Protein AF-A0A0C2T3W7-F1 (afdb_monomer_lite)

Foldseek 3Di:
DVVVVVLVLVVVVLVLVVVVLVVLVVLLVPDDDDLVSLVVSLVVLVVSLVVVVVSLVVVVCPQQADPPDRDGDPDHPVVVVVLSVVLNVLSVVLSVLSVVVSVCVVVVNQPPLPSLLVNLLSSLVNLLSVLVVLLVVLVVVCVPPPCVVLSVVLVVLSVLLVVLSVVLSVQLVVVCVVPVPDRSSCSVVPVVNVVSVVSNVVSSVVSSVSSVVSSVVSVVVVVVVCCVPPPDPPVVVVVVVVVVVVVVVVVVPPPPPD

pLDDT: mean 74.08, std 13.14, range [39.66, 93.62]

Radius of gyration: 21.59 Å; chains: 1; bounding box: 53×42×63 Å

Sequence (258 aa):
MRREYILRLGLMTIYMLALYIPCIFYVQAIMLPDTLPYVIALFVRAVLYGLYIATLLVCLRWLILDDRQLHLRRHIDRRLLTITIIILVFLTTNVGIVFRITIDLIRGNSSSTTLTIAKIDLENVSILVTNAILIYRCWIMYRKTHQWFIICLPILLWFSSLVCSNLIVYYYVTFLSANPDVPVVFARLVPSSRRCWLVFYLCDVVVNVYATGGIIYQINRASTRRSGSDSDTSSSIFSEQLSKTCRILSILSPNMMR

Secondary structure (DSSP, 8-state):
-HHHHHHHHHHHHHHHHHHHHHHHHHHHHH--S-SHHHHHHHHHHHHHHHHHHHHHHHHHHHHHB-SSSSPBPSS--HHHHHHHHHHHHHHHHHHHHHHHHHHHHHTT----HHHHHHHHHHHHHHHHHHHHHHHHHHHHHHTTS---HHHHHHHHHHHHHHHHHHHHHHHHHHHHHH-TTS-GGGGGG-TTHHHHHHHHHHHHHHHHHHHHHHHHHHHHHHHHHHHTT--SSHHHHHHHHHHHHHHHHHHHGGGG--

Structure (mmCIF, N/CA/C/O backbone):
data_AF-A0A0C2T3W7-F1
#
_entry.id   AF-A0A0C2T3W7-F1
#
loop_
_atom_site.group_PDB
_atom_site.id
_atom_site.type_symbol
_atom_site.label_atom_id
_atom_site.label_alt_id
_atom_site.label_comp_id
_atom_site.label_asym_id
_atom_site.label_entity_id
_atom_site.label_seq_id
_atom_site.pdbx_PDB_ins_code
_atom_site.Cartn_x
_atom_site.Cartn_y
_atom_site.Cartn_z
_atom_site.occupancy
_atom_site.B_iso_or_equiv
_atom_site.auth_seq_id
_atom_site.auth_comp_id
_atom_site.auth_asym_id
_atom_site.auth_atom_id
_atom_site.pdbx_PDB_model_num
ATOM 1 N N . MET A 1 1 ? -9.185 2.928 29.598 1.00 46.38 1 MET A N 1
ATOM 2 C CA . MET A 1 1 ? -7.769 2.561 29.376 1.00 46.38 1 MET A CA 1
ATOM 3 C C . MET A 1 1 ? -7.526 1.553 28.247 1.00 46.38 1 MET A C 1
ATOM 5 O O . MET A 1 1 ? -7.248 2.026 27.159 1.00 46.38 1 MET A O 1
ATOM 9 N N . ARG A 1 2 ? -7.659 0.213 28.377 1.00 50.81 2 ARG A N 1
ATOM 10 C CA . ARG A 1 2 ? -7.216 -0.743 27.310 1.00 50.81 2 ARG A CA 1
ATOM 11 C C . ARG A 1 2 ? -7.827 -0.499 25.905 1.00 50.81 2 ARG A C 1
ATOM 13 O O . ARG A 1 2 ? -7.165 -0.745 24.905 1.00 50.81 2 ARG A O 1
ATOM 20 N N . ARG A 1 3 ? -9.055 0.032 25.816 1.00 51.25 3 ARG A N 1
ATOM 21 C CA . ARG A 1 3 ? -9.698 0.415 24.539 1.00 51.25 3 ARG A CA 1
ATOM 22 C C . ARG A 1 3 ? -9.148 1.702 23.916 1.00 51.25 3 ARG A C 1
ATOM 24 O O . ARG A 1 3 ? -9.100 1.783 22.699 1.00 51.25 3 ARG A O 1
ATOM 31 N N . GLU A 1 4 ? -8.729 2.678 24.717 1.00 54.47 4 GLU A N 1
ATOM 32 C CA . GLU A 1 4 ? -8.259 3.979 24.212 1.00 54.47 4 GLU A CA 1
ATOM 33 C C . GLU A 1 4 ? -6.865 3.881 23.597 1.00 54.47 4 GLU A C 1
ATOM 35 O O . GLU A 1 4 ? -6.618 4.498 22.567 1.00 54.47 4 GLU A O 1
ATOM 40 N N . TYR A 1 5 ? -5.983 3.050 24.159 1.00 57.66 5 TYR A N 1
ATOM 41 C CA . TYR A 1 5 ? -4.656 2.812 23.582 1.00 57.66 5 TYR A CA 1
ATOM 42 C C . TYR A 1 5 ? -4.736 2.089 22.238 1.00 57.66 5 TYR A C 1
ATOM 44 O O . TYR A 1 5 ? -4.088 2.509 21.290 1.00 57.66 5 TYR A O 1
ATOM 52 N N . ILE A 1 6 ? -5.586 1.063 22.116 1.00 56.50 6 ILE A N 1
ATOM 53 C CA . ILE A 1 6 ? -5.793 0.348 20.844 1.00 56.50 6 ILE A CA 1
ATOM 54 C C . ILE A 1 6 ? -6.366 1.294 19.779 1.00 56.50 6 ILE A C 1
ATOM 56 O O . ILE A 1 6 ? -5.966 1.230 18.618 1.00 56.50 6 ILE A O 1
ATOM 60 N N . LEU A 1 7 ? -7.257 2.205 20.181 1.00 56.56 7 LEU A N 1
ATOM 61 C CA . LEU A 1 7 ? -7.839 3.202 19.289 1.00 56.56 7 LEU A CA 1
ATOM 62 C C . LEU A 1 7 ? -6.794 4.232 18.829 1.00 56.56 7 LEU A C 1
ATOM 64 O O . LEU A 1 7 ? -6.702 4.506 17.638 1.00 56.56 7 LEU A O 1
ATOM 68 N N . ARG A 1 8 ? -5.967 4.756 19.746 1.00 61.56 8 ARG A N 1
ATOM 69 C CA . ARG A 1 8 ? -4.900 5.724 19.428 1.00 61.56 8 ARG A CA 1
ATOM 70 C C . ARG A 1 8 ? -3.791 5.110 18.576 1.00 61.56 8 ARG A C 1
ATOM 72 O O . ARG A 1 8 ? -3.362 5.726 17.604 1.00 61.56 8 ARG A O 1
ATOM 79 N N . LEU A 1 9 ? -3.377 3.884 18.892 1.00 56.84 9 LEU A N 1
ATOM 80 C CA . LEU A 1 9 ? -2.373 3.143 18.126 1.00 56.84 9 LEU A CA 1
ATOM 81 C C . LEU A 1 9 ? -2.884 2.828 16.719 1.00 56.84 9 LEU A C 1
ATOM 83 O O . LEU A 1 9 ? -2.152 2.966 15.740 1.00 56.84 9 LEU A O 1
ATOM 87 N N . GLY A 1 10 ? -4.160 2.439 16.625 1.00 57.94 10 GLY A N 1
ATOM 88 C CA . GLY A 1 10 ? -4.828 2.169 15.363 1.00 57.94 10 GLY A CA 1
ATOM 89 C C . GLY A 1 10 ? -4.952 3.415 14.495 1.00 57.94 10 GLY A C 1
ATOM 90 O O . GLY A 1 10 ? -4.609 3.361 13.319 1.00 57.94 10 GLY A O 1
ATOM 91 N N . LEU A 1 11 ? -5.360 4.538 15.090 1.00 59.41 11 LEU A N 1
ATOM 92 C CA . LEU A 1 11 ? -5.483 5.822 14.409 1.00 59.41 11 LEU A CA 1
ATOM 93 C C . LEU A 1 11 ? -4.124 6.302 13.886 1.00 59.41 11 LEU A C 1
ATOM 95 O O . LEU A 1 11 ? -4.026 6.665 12.721 1.00 59.41 11 LEU A O 1
ATOM 99 N N . MET A 1 12 ? -3.057 6.212 14.685 1.00 64.31 12 MET A N 1
ATOM 100 C CA . MET A 1 12 ? -1.717 6.590 14.221 1.00 64.31 12 MET A CA 1
ATOM 101 C C . MET A 1 12 ? -1.185 5.680 13.111 1.00 64.31 12 MET A C 1
ATOM 103 O O . MET A 1 12 ? -0.573 6.184 12.175 1.00 64.31 12 MET A O 1
ATOM 107 N N . THR A 1 13 ? -1.458 4.368 13.147 1.00 59.00 13 THR A N 1
ATOM 108 C CA . THR A 1 13 ? -1.065 3.491 12.024 1.00 59.00 13 THR A CA 1
ATOM 109 C C . THR A 1 13 ? -1.821 3.840 10.746 1.00 59.00 13 THR A C 1
ATOM 111 O O . THR A 1 13 ? -1.222 3.853 9.676 1.00 59.00 13 THR A O 1
ATOM 114 N N . ILE A 1 14 ? -3.117 4.140 10.854 1.00 60.47 14 ILE A N 1
ATOM 115 C CA . ILE A 1 14 ? -3.958 4.506 9.708 1.00 60.47 14 ILE A CA 1
ATOM 116 C C . ILE A 1 14 ? -3.514 5.848 9.124 1.00 60.47 14 ILE A C 1
ATOM 118 O O . ILE A 1 14 ? -3.335 5.938 7.917 1.00 60.47 14 ILE A O 1
ATOM 122 N N . TYR A 1 15 ? -3.260 6.858 9.960 1.00 62.16 15 TYR A N 1
ATOM 123 C CA . TYR A 1 15 ? -2.759 8.158 9.506 1.00 62.16 15 TYR A CA 1
ATOM 124 C C . TYR A 1 15 ? -1.388 8.044 8.835 1.00 62.16 15 TYR A C 1
ATOM 126 O O . TYR A 1 15 ? -1.187 8.622 7.773 1.00 62.16 15 TYR A O 1
ATOM 134 N N . MET A 1 16 ? -0.466 7.263 9.405 1.00 63.22 16 MET A N 1
ATOM 135 C CA . MET A 1 16 ? 0.850 7.044 8.800 1.00 63.22 16 MET A CA 1
ATOM 136 C C . MET A 1 16 ? 0.740 6.336 7.444 1.00 63.22 16 MET A C 1
ATOM 138 O O . MET A 1 16 ? 1.390 6.756 6.494 1.00 63.22 16 MET A O 1
ATOM 142 N N . LEU A 1 17 ? -0.114 5.315 7.316 1.00 58.62 17 LEU A N 1
ATOM 143 C CA . LEU A 1 17 ? -0.342 4.613 6.044 1.00 58.62 17 LEU A CA 1
ATOM 144 C C . LEU A 1 17 ? -1.045 5.504 5.006 1.00 58.62 17 LEU A C 1
ATOM 146 O O . LEU A 1 17 ? -0.645 5.519 3.842 1.00 58.62 17 LEU A O 1
ATOM 150 N N . ALA A 1 18 ? -2.032 6.292 5.437 1.00 59.16 18 ALA A N 1
ATOM 151 C CA . ALA A 1 18 ? -2.769 7.226 4.591 1.00 59.16 18 ALA A CA 1
ATOM 152 C C . ALA A 1 18 ? -1.914 8.410 4.114 1.00 59.16 18 ALA A C 1
ATOM 154 O O . ALA A 1 18 ? -2.205 8.967 3.065 1.00 59.16 18 ALA A O 1
ATOM 155 N N . LEU A 1 19 ? -0.856 8.786 4.840 1.00 60.41 19 LEU A N 1
ATOM 156 C CA . LEU A 1 19 ? 0.148 9.756 4.382 1.00 60.41 19 LEU A CA 1
ATOM 157 C C . LEU A 1 19 ? 1.234 9.102 3.516 1.00 60.41 19 LEU A C 1
ATOM 159 O O . LEU A 1 19 ? 1.725 9.719 2.573 1.00 60.41 19 LEU A O 1
ATOM 163 N N . TYR A 1 20 ? 1.595 7.851 3.801 1.00 63.62 20 TYR A N 1
ATOM 164 C CA . TYR A 1 20 ? 2.668 7.136 3.110 1.00 63.62 20 TYR A CA 1
ATOM 165 C C . TYR A 1 20 ? 2.300 6.761 1.666 1.00 63.62 20 TYR A C 1
ATOM 167 O O . TYR A 1 20 ? 3.106 6.969 0.758 1.00 63.62 20 TYR A O 1
ATOM 175 N N . ILE A 1 21 ? 1.082 6.257 1.431 1.00 58.16 21 ILE A N 1
ATOM 176 C CA . ILE A 1 21 ? 0.648 5.781 0.104 1.00 58.16 21 ILE A CA 1
ATOM 177 C C . ILE A 1 21 ? 0.556 6.926 -0.928 1.00 58.16 21 ILE A C 1
ATOM 179 O O . ILE A 1 21 ? 1.168 6.796 -1.992 1.00 58.16 21 ILE A O 1
ATOM 183 N N . PRO A 1 22 ? -0.105 8.069 -0.648 1.00 59.00 22 PRO A N 1
ATOM 184 C CA . PRO A 1 22 ? -0.169 9.186 -1.586 1.00 59.00 22 PRO A CA 1
ATOM 185 C C . PRO A 1 22 ? 1.191 9.838 -1.793 1.00 59.00 22 PRO A C 1
ATOM 187 O O . PRO A 1 22 ? 1.492 10.234 -2.909 1.00 59.00 22 PRO A O 1
ATOM 190 N N . CYS A 1 23 ? 2.032 9.919 -0.756 1.00 57.84 23 CYS A N 1
ATOM 191 C CA . CYS A 1 23 ? 3.350 10.542 -0.859 1.00 57.84 23 CYS A CA 1
ATOM 192 C C . CYS A 1 23 ? 4.288 9.733 -1.766 1.00 57.84 23 CYS A C 1
ATOM 194 O O . CYS A 1 23 ? 4.920 10.301 -2.655 1.00 57.84 23 CYS A O 1
ATOM 196 N N . ILE A 1 24 ? 4.298 8.398 -1.640 1.00 60.41 24 ILE A N 1
ATOM 197 C CA . ILE A 1 24 ? 5.012 7.530 -2.590 1.00 60.41 24 ILE A CA 1
ATOM 198 C C . ILE A 1 24 ? 4.490 7.748 -4.006 1.00 60.41 24 ILE A C 1
ATOM 200 O O . ILE A 1 24 ? 5.283 7.887 -4.934 1.00 60.41 24 ILE A O 1
ATOM 204 N N . PHE A 1 25 ? 3.171 7.813 -4.178 1.00 57.91 25 PHE A N 1
ATOM 205 C CA . PHE A 1 25 ? 2.580 7.953 -5.502 1.00 57.91 25 PHE A CA 1
ATOM 206 C C . PHE A 1 25 ? 2.848 9.318 -6.141 1.00 57.91 25 PHE A C 1
ATOM 208 O O . PHE A 1 25 ? 3.148 9.387 -7.330 1.00 57.91 25 PHE A O 1
ATOM 215 N N . TYR A 1 26 ? 2.802 10.386 -5.347 1.00 60.31 26 TYR A N 1
ATOM 216 C CA . TYR A 1 26 ? 3.065 11.758 -5.771 1.00 60.31 26 TYR A CA 1
ATOM 217 C C . TYR A 1 26 ? 4.528 11.934 -6.191 1.00 60.31 26 TYR A C 1
ATOM 219 O O . TYR A 1 26 ? 4.805 12.472 -7.261 1.00 60.31 26 TYR A O 1
ATOM 227 N N . VAL A 1 27 ? 5.463 11.372 -5.415 1.00 56.34 27 VAL A N 1
ATOM 228 C CA . VAL A 1 27 ? 6.892 11.339 -5.769 1.00 56.34 27 VAL A CA 1
ATOM 229 C C . VAL A 1 27 ? 7.123 10.527 -7.047 1.00 56.34 27 VAL A C 1
ATOM 231 O O . VAL A 1 27 ? 7.949 10.902 -7.868 1.00 56.34 27 VAL A O 1
ATOM 234 N N . GLN A 1 28 ? 6.378 9.442 -7.269 1.00 54.94 28 GLN A N 1
ATOM 235 C CA . GLN A 1 28 ? 6.538 8.600 -8.461 1.00 54.94 28 GLN A CA 1
ATOM 236 C C . GLN A 1 28 ? 5.865 9.182 -9.719 1.00 54.94 28 GLN A C 1
ATOM 238 O O . GLN A 1 28 ? 6.255 8.819 -10.824 1.00 54.94 28 GLN A O 1
ATOM 243 N N . ALA A 1 29 ? 4.861 10.053 -9.568 1.00 54.25 29 ALA A N 1
ATOM 244 C CA . ALA A 1 29 ? 4.133 10.682 -10.674 1.00 54.25 29 ALA A CA 1
ATOM 245 C C . ALA A 1 29 ? 4.817 11.947 -11.227 1.00 54.25 29 ALA A C 1
ATOM 247 O O . ALA A 1 29 ? 4.571 12.311 -12.372 1.00 54.25 29 ALA A O 1
ATOM 248 N N . ILE A 1 30 ? 5.662 12.610 -10.431 1.00 54.69 30 ILE A N 1
ATOM 249 C CA . ILE A 1 30 ? 6.296 13.894 -10.785 1.00 54.69 30 ILE A CA 1
ATOM 250 C C . ILE A 1 30 ? 7.680 13.735 -11.442 1.00 54.69 30 ILE A C 1
ATOM 252 O O . ILE A 1 30 ? 8.190 14.679 -12.039 1.00 54.69 30 ILE A O 1
ATOM 256 N N . MET A 1 31 ? 8.306 12.559 -11.371 1.00 50.25 31 MET A N 1
ATOM 257 C CA . MET A 1 31 ? 9.725 12.428 -11.718 1.00 50.25 31 MET A CA 1
ATOM 258 C C . MET A 1 31 ? 9.982 12.154 -13.214 1.00 50.25 31 MET A C 1
ATOM 260 O O . MET A 1 31 ? 9.609 11.105 -13.739 1.00 50.25 31 MET A O 1
ATOM 264 N N . LEU A 1 32 ? 10.653 13.117 -13.865 1.00 54.75 32 LEU A N 1
ATOM 265 C CA . LEU A 1 32 ? 11.176 13.115 -15.246 1.00 54.75 32 LEU A CA 1
ATOM 266 C C . LEU A 1 32 ? 12.396 12.163 -15.429 1.00 54.75 32 LEU A C 1
ATOM 268 O O . LEU A 1 32 ? 12.921 11.663 -14.434 1.00 54.75 32 LEU A O 1
ATOM 272 N N . PRO A 1 33 ? 12.867 11.893 -16.671 1.00 62.12 33 PRO A N 1
ATOM 273 C CA . PRO A 1 33 ? 13.747 10.769 -17.017 1.00 62.12 33 PRO A CA 1
ATOM 274 C C . PRO A 1 33 ? 15.246 10.988 -16.722 1.00 62.12 33 PRO A C 1
ATOM 276 O O . PRO A 1 33 ? 16.093 10.487 -17.457 1.00 62.12 33 PRO A O 1
ATOM 279 N N 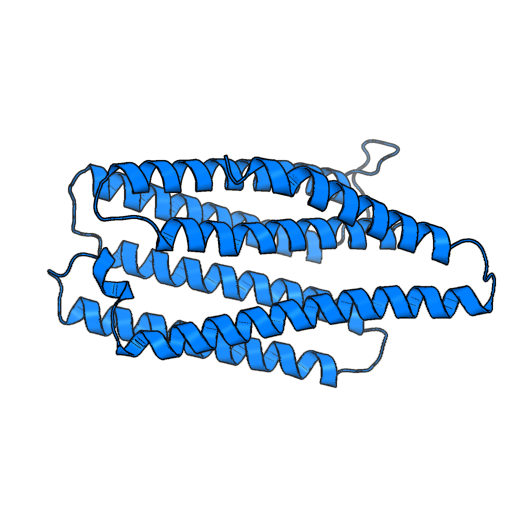. ASP A 1 34 ? 15.582 11.674 -15.632 1.00 64.75 34 ASP A N 1
ATOM 280 C CA . ASP A 1 34 ? 16.965 11.789 -15.154 1.00 64.75 34 ASP A CA 1
ATOM 281 C C . ASP A 1 34 ? 17.256 10.720 -14.082 1.00 64.75 34 ASP A C 1
ATOM 283 O O . ASP A 1 34 ? 16.348 10.124 -13.504 1.00 64.75 34 ASP A O 1
ATOM 287 N N . THR A 1 35 ? 18.522 10.434 -13.772 1.00 66.75 35 THR A N 1
ATOM 288 C CA . THR A 1 35 ? 18.905 9.424 -12.755 1.00 66.75 35 THR A CA 1
ATOM 289 C C . THR A 1 35 ? 18.796 9.938 -11.313 1.00 66.75 35 THR A C 1
ATOM 291 O O . THR A 1 35 ? 18.447 9.190 -10.396 1.00 66.75 35 THR A O 1
ATOM 294 N N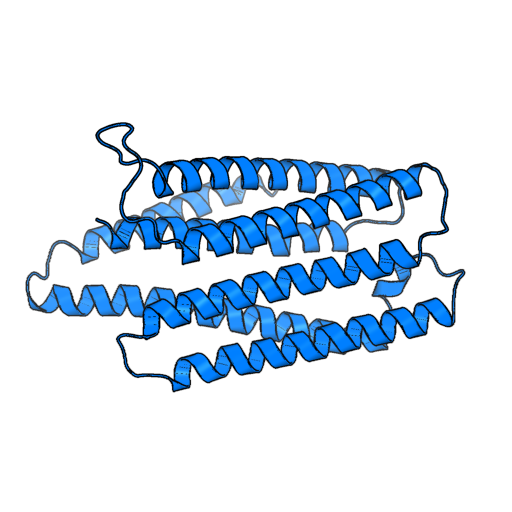 . LEU A 1 36 ? 19.034 11.236 -11.116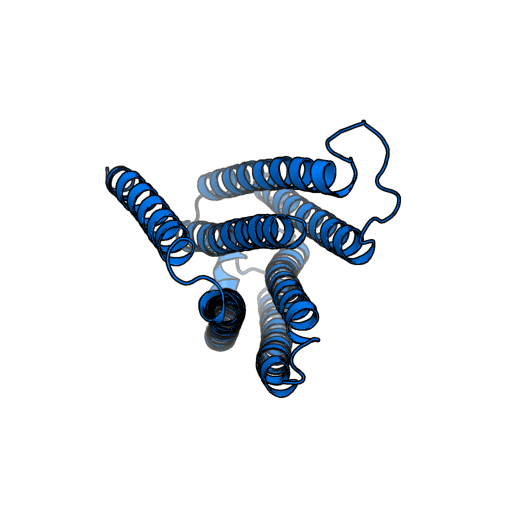 1.00 73.62 36 LEU A N 1
ATOM 295 C CA . LEU A 1 36 ? 18.908 11.970 -9.853 1.00 73.62 36 LEU A CA 1
ATOM 296 C C . LEU A 1 36 ? 17.577 11.745 -9.092 1.00 73.62 36 LEU A C 1
ATOM 298 O O . LEU A 1 36 ? 17.621 11.479 -7.885 1.00 73.62 36 LEU A O 1
ATOM 302 N N . PRO A 1 37 ? 16.392 11.769 -9.733 1.00 73.75 37 PRO A N 1
ATOM 303 C CA . PRO A 1 37 ? 15.121 11.556 -9.050 1.00 73.75 37 PRO A CA 1
ATOM 304 C C . PRO A 1 37 ? 14.955 10.169 -8.417 1.00 73.75 37 PRO A C 1
ATOM 306 O O . PRO A 1 37 ? 14.311 10.045 -7.374 1.00 73.75 37 PRO A O 1
ATOM 309 N N . TYR A 1 38 ? 15.559 9.123 -8.983 1.00 72.06 38 TYR A N 1
ATOM 310 C CA . TYR A 1 38 ? 15.477 7.776 -8.409 1.00 72.06 38 TYR A CA 1
ATOM 311 C C . TYR A 1 38 ? 16.197 7.690 -7.066 1.00 72.06 38 TYR A C 1
ATOM 313 O O . TYR A 1 38 ? 15.700 7.048 -6.139 1.00 72.06 38 TYR A O 1
ATOM 321 N N . VAL A 1 39 ? 17.335 8.376 -6.942 1.00 78.44 39 VAL A N 1
ATOM 322 C CA . VAL A 1 39 ? 18.106 8.438 -5.697 1.00 78.44 39 VAL A CA 1
ATOM 323 C C . VAL A 1 39 ? 17.324 9.198 -4.627 1.00 78.44 39 VAL A C 1
ATOM 325 O O . VAL A 1 39 ? 17.224 8.723 -3.497 1.00 78.44 39 VAL A O 1
ATOM 328 N N . ILE A 1 40 ? 16.696 10.324 -4.989 1.00 83.19 40 ILE A N 1
ATOM 329 C CA . ILE A 1 40 ? 15.849 11.098 -4.067 1.00 83.19 40 ILE A CA 1
ATOM 330 C C . ILE A 1 40 ? 14.649 10.262 -3.611 1.00 83.19 40 ILE A C 1
ATOM 332 O O . ILE A 1 40 ? 14.382 10.169 -2.413 1.00 83.19 40 ILE A O 1
ATOM 336 N N . ALA A 1 41 ? 13.945 9.610 -4.539 1.00 78.06 41 ALA A N 1
ATOM 337 C CA . ALA A 1 41 ? 12.799 8.767 -4.210 1.00 78.06 41 ALA A CA 1
ATOM 338 C C . ALA A 1 41 ? 13.195 7.601 -3.289 1.00 78.06 41 ALA A C 1
ATOM 340 O O . ALA A 1 41 ? 12.489 7.307 -2.322 1.00 78.06 41 ALA A O 1
ATOM 341 N N . LEU A 1 42 ? 14.341 6.963 -3.549 1.00 81.31 42 LEU A N 1
ATOM 342 C CA . LEU A 1 42 ? 14.878 5.900 -2.701 1.00 81.31 42 LEU A CA 1
ATOM 343 C C . LEU A 1 42 ? 15.245 6.426 -1.307 1.00 81.31 42 LEU A C 1
ATOM 345 O O . LEU A 1 42 ? 14.906 5.785 -0.313 1.00 81.31 42 LEU A O 1
ATOM 349 N N . PHE A 1 43 ? 15.874 7.599 -1.225 1.00 85.75 43 PHE A N 1
ATOM 350 C CA . PHE A 1 43 ? 16.223 8.242 0.040 1.00 85.75 43 PHE A CA 1
ATOM 351 C C . PHE A 1 43 ? 14.978 8.559 0.877 1.00 85.75 43 PHE A C 1
ATOM 353 O O . PHE A 1 43 ? 14.893 8.146 2.034 1.00 85.75 43 PHE A O 1
ATOM 360 N N . VAL A 1 44 ? 13.970 9.204 0.282 1.00 83.94 44 VAL A N 1
ATOM 361 C CA . VAL A 1 44 ? 12.691 9.500 0.951 1.00 83.94 44 VAL A CA 1
ATOM 362 C C . VAL A 1 44 ? 12.023 8.210 1.428 1.00 83.94 44 VAL A C 1
ATOM 364 O O . VAL A 1 44 ? 11.584 8.122 2.577 1.00 83.94 44 VAL A O 1
ATOM 367 N N . ARG A 1 45 ? 11.997 7.171 0.584 1.00 81.69 45 ARG A N 1
ATOM 368 C CA . ARG A 1 45 ? 11.425 5.865 0.937 1.00 81.69 45 ARG A CA 1
ATOM 369 C C . ARG A 1 45 ? 12.173 5.208 2.099 1.00 81.69 45 ARG A C 1
ATOM 371 O O . ARG A 1 45 ? 11.519 4.655 2.981 1.00 81.69 45 ARG A O 1
ATOM 378 N N . ALA A 1 46 ? 13.502 5.300 2.131 1.00 86.62 46 ALA A N 1
ATOM 379 C CA . ALA A 1 46 ? 14.336 4.776 3.211 1.00 86.62 46 ALA A CA 1
ATOM 380 C C . ALA A 1 46 ? 14.114 5.526 4.534 1.00 86.62 46 ALA A C 1
ATOM 382 O O . ALA A 1 46 ? 13.962 4.886 5.575 1.00 86.62 46 ALA A O 1
ATOM 383 N N . VAL A 1 47 ? 14.019 6.861 4.502 1.00 87.62 47 VAL A N 1
ATOM 384 C CA . VAL A 1 47 ? 13.728 7.684 5.690 1.00 87.62 47 VAL A CA 1
ATOM 385 C C . VAL A 1 47 ? 12.352 7.347 6.260 1.00 87.62 47 VAL A C 1
ATOM 387 O O . VAL A 1 47 ? 12.224 7.069 7.454 1.00 87.62 47 VAL A O 1
ATOM 390 N N . LEU A 1 48 ? 11.324 7.307 5.410 1.00 81.31 48 LEU A N 1
ATOM 391 C CA . LEU A 1 48 ? 9.972 6.958 5.843 1.00 81.31 48 LEU A CA 1
ATOM 392 C C . LEU A 1 48 ? 9.894 5.515 6.365 1.00 81.31 48 LEU A C 1
ATOM 394 O O . LEU A 1 48 ? 9.195 5.248 7.341 1.00 81.31 48 LEU A O 1
ATOM 398 N N . TYR A 1 49 ? 10.634 4.588 5.752 1.00 84.94 49 TYR A N 1
ATOM 399 C CA . TYR A 1 49 ? 10.748 3.219 6.246 1.00 84.94 49 TYR A CA 1
ATOM 400 C C . TYR A 1 49 ? 11.426 3.165 7.625 1.00 84.94 49 TYR A C 1
ATOM 402 O O . TYR A 1 49 ? 10.922 2.501 8.527 1.00 84.94 49 TYR A O 1
ATOM 410 N N . GLY A 1 50 ? 12.506 3.919 7.844 1.00 87.50 50 GLY A N 1
ATOM 411 C CA . GLY A 1 50 ? 13.142 4.039 9.160 1.00 87.50 50 GLY A CA 1
ATOM 412 C C . GLY A 1 50 ? 12.189 4.589 10.227 1.00 87.50 50 GLY A C 1
ATOM 413 O O . GLY A 1 50 ? 12.094 4.031 11.323 1.00 87.50 50 GLY A O 1
ATOM 414 N N . LEU A 1 51 ? 11.413 5.623 9.887 1.00 84.62 51 LEU A N 1
ATOM 415 C CA . LEU A 1 51 ? 10.381 6.187 10.765 1.00 84.62 51 LEU A CA 1
ATOM 416 C C . LEU A 1 51 ? 9.296 5.151 11.112 1.00 84.62 51 LEU A C 1
ATOM 418 O O . LEU A 1 51 ? 8.855 5.058 12.263 1.00 84.62 51 LEU A O 1
ATOM 422 N N . TYR A 1 52 ? 8.892 4.346 10.126 1.00 83.44 52 TYR A N 1
ATOM 423 C CA . TYR A 1 52 ? 7.959 3.241 10.319 1.00 83.44 52 TYR A CA 1
ATOM 424 C C . TYR A 1 52 ? 8.515 2.207 11.304 1.00 83.44 52 TYR A C 1
ATOM 426 O O . TYR A 1 52 ? 7.820 1.853 12.256 1.00 83.44 52 TYR A O 1
ATOM 434 N N . ILE A 1 53 ? 9.773 1.779 11.139 1.00 86.75 53 ILE A N 1
ATOM 435 C CA . ILE A 1 53 ? 10.429 0.835 12.056 1.00 86.75 53 ILE A CA 1
ATOM 436 C C . ILE A 1 53 ? 10.515 1.402 13.472 1.00 86.75 53 ILE A C 1
ATOM 438 O O . ILE A 1 53 ? 10.146 0.712 14.420 1.00 86.75 53 ILE A O 1
ATOM 442 N N . ALA A 1 54 ? 10.940 2.656 13.633 1.00 90.00 54 ALA A N 1
ATOM 443 C CA . ALA A 1 54 ? 11.025 3.294 14.946 1.00 90.00 54 ALA A CA 1
ATOM 444 C C . ALA A 1 54 ? 9.657 3.325 15.646 1.00 90.00 54 ALA A C 1
ATOM 446 O O . ALA A 1 54 ? 9.531 2.929 16.807 1.00 90.00 54 ALA A O 1
ATOM 447 N N . THR A 1 55 ? 8.609 3.714 14.915 1.00 83.88 55 THR A N 1
ATOM 448 C CA . THR A 1 55 ? 7.234 3.732 15.433 1.00 83.88 55 THR A CA 1
ATOM 449 C C . THR A 1 55 ? 6.762 2.322 15.780 1.00 83.88 55 THR A C 1
ATOM 451 O O . THR A 1 55 ? 6.184 2.111 16.847 1.00 83.88 55 THR A O 1
ATOM 454 N N . LEU A 1 56 ? 7.038 1.340 14.918 1.00 83.38 56 LEU A N 1
ATOM 455 C CA . LEU A 1 56 ? 6.675 -0.057 15.129 1.00 83.38 56 LEU A CA 1
ATOM 456 C C . LEU A 1 56 ? 7.367 -0.635 16.363 1.00 83.38 56 LEU A C 1
ATOM 458 O O . LEU A 1 56 ? 6.705 -1.306 17.146 1.00 83.38 56 LEU A O 1
ATOM 462 N N . LEU A 1 57 ? 8.647 -0.336 16.586 1.00 87.31 57 LEU A N 1
ATOM 463 C CA . LEU A 1 57 ? 9.384 -0.770 17.775 1.00 87.31 57 LEU A CA 1
ATOM 464 C C . LEU A 1 57 ? 8.805 -0.171 19.054 1.00 87.31 57 LEU A C 1
ATOM 466 O O . LEU A 1 57 ? 8.642 -0.889 20.039 1.00 87.31 57 LEU A O 1
ATOM 470 N N . VAL A 1 58 ? 8.434 1.111 19.035 1.00 86.50 58 VAL A N 1
ATOM 471 C CA . VAL A 1 58 ? 7.724 1.732 20.158 1.00 86.50 58 VAL A CA 1
ATOM 472 C C . VAL A 1 58 ? 6.396 1.007 20.387 1.00 86.50 58 VAL A C 1
ATOM 474 O O . VAL A 1 58 ? 6.144 0.541 21.494 1.00 86.50 58 VAL A O 1
ATOM 477 N N . CYS A 1 59 ? 5.582 0.814 19.345 1.00 83.62 59 CYS A N 1
ATOM 478 C CA . CYS A 1 59 ? 4.308 0.090 19.438 1.00 83.62 59 CYS A CA 1
ATOM 479 C C . CYS A 1 59 ? 4.484 -1.336 19.981 1.00 83.62 59 CYS A C 1
ATOM 481 O O . CYS A 1 59 ? 3.696 -1.785 20.812 1.00 83.62 59 CYS A O 1
ATOM 483 N N . LEU A 1 60 ? 5.518 -2.042 19.526 1.00 84.56 60 LEU A N 1
ATOM 484 C CA . LEU A 1 60 ? 5.839 -3.405 19.933 1.00 84.56 60 LEU A CA 1
ATOM 485 C C . LEU A 1 60 ? 6.301 -3.444 21.393 1.00 84.56 60 LEU A C 1
ATOM 487 O O . LEU A 1 60 ? 5.871 -4.320 22.140 1.00 84.56 60 LEU A O 1
ATOM 491 N N . ARG A 1 61 ? 7.094 -2.455 21.825 1.00 87.25 61 ARG A N 1
ATOM 492 C CA . ARG A 1 61 ? 7.480 -2.272 23.228 1.00 87.25 61 ARG A CA 1
ATOM 493 C C . ARG A 1 61 ? 6.244 -2.127 24.115 1.00 87.25 61 ARG A C 1
ATOM 495 O O . ARG A 1 61 ? 6.138 -2.864 25.086 1.00 87.25 61 ARG A O 1
ATOM 502 N N . TRP A 1 62 ? 5.285 -1.277 23.742 1.00 83.06 62 TRP A N 1
ATOM 503 C CA . TRP A 1 62 ? 4.013 -1.125 24.472 1.00 83.06 62 TRP A CA 1
ATOM 504 C C . TRP A 1 62 ? 3.113 -2.369 24.409 1.00 83.06 62 TRP A C 1
ATOM 506 O O . TRP A 1 62 ? 2.280 -2.589 25.286 1.00 83.06 62 TRP A O 1
ATOM 516 N N . LEU A 1 63 ? 3.228 -3.177 23.353 1.00 82.81 63 LEU A N 1
ATOM 517 C CA . LEU A 1 63 ? 2.435 -4.396 23.203 1.00 82.81 63 LEU A CA 1
ATOM 518 C C . LEU A 1 63 ? 2.967 -5.541 24.078 1.00 82.81 63 LEU A C 1
ATOM 520 O O . LEU A 1 63 ? 2.176 -6.349 24.575 1.00 82.81 63 LEU A O 1
ATOM 524 N N . ILE A 1 64 ? 4.291 -5.624 24.226 1.00 86.88 64 ILE A N 1
ATOM 525 C CA . ILE A 1 64 ? 4.995 -6.742 24.863 1.00 86.88 64 ILE A CA 1
ATOM 526 C C . ILE A 1 64 ? 5.282 -6.472 26.349 1.00 86.88 64 ILE A C 1
ATOM 528 O O . ILE A 1 64 ? 5.147 -7.394 27.161 1.00 86.88 64 ILE A O 1
ATOM 532 N N . LEU A 1 65 ? 5.662 -5.242 26.712 1.00 85.06 65 LEU A N 1
ATOM 533 C CA . LEU A 1 65 ? 6.037 -4.875 28.080 1.00 85.06 65 LEU A CA 1
ATOM 534 C C . LEU A 1 65 ? 4.851 -4.253 28.827 1.00 85.06 65 LEU A C 1
ATOM 536 O O . LEU A 1 65 ? 4.068 -3.502 28.249 1.00 85.06 65 LEU A O 1
ATOM 540 N N . ASP A 1 66 ? 4.728 -4.568 30.116 1.00 83.25 66 ASP A N 1
ATOM 541 C CA . ASP A 1 66 ? 3.802 -3.885 31.022 1.00 83.25 66 ASP A CA 1
ATOM 542 C C . ASP A 1 66 ? 4.467 -2.627 31.619 1.00 83.25 66 ASP A C 1
ATOM 544 O O . ASP A 1 66 ? 5.659 -2.632 31.926 1.00 83.25 66 ASP A O 1
ATOM 548 N N . ASP A 1 67 ? 3.711 -1.540 31.792 1.00 73.50 67 ASP A N 1
ATOM 549 C CA . ASP A 1 67 ? 4.265 -0.209 32.119 1.00 73.50 67 ASP A CA 1
ATOM 550 C C . ASP A 1 67 ? 4.879 -0.108 33.516 1.00 73.50 67 ASP A C 1
ATOM 552 O O . ASP A 1 67 ? 5.678 0.785 33.796 1.00 73.50 67 ASP A O 1
ATOM 556 N N . ARG A 1 68 ? 4.465 -0.988 34.428 1.00 72.44 68 ARG A N 1
ATOM 557 C CA . ARG A 1 68 ? 4.792 -0.855 35.854 1.00 72.44 68 ARG A CA 1
ATOM 558 C C . ARG A 1 68 ? 5.997 -1.668 36.281 1.00 72.44 68 ARG A C 1
ATOM 560 O O . ARG A 1 68 ? 6.651 -1.317 37.256 1.00 72.44 68 ARG A O 1
ATOM 567 N N . GLN A 1 69 ? 6.275 -2.756 35.583 1.00 71.12 69 GLN A N 1
ATOM 568 C CA . GLN A 1 69 ? 7.386 -3.650 35.855 1.00 71.12 69 GLN A CA 1
ATOM 569 C C . GLN A 1 69 ? 7.722 -4.277 34.509 1.00 71.12 69 GLN A C 1
ATOM 571 O O . GLN A 1 69 ? 6.803 -4.689 33.810 1.00 71.12 69 GLN A O 1
ATOM 576 N N . LEU A 1 70 ? 9.004 -4.377 34.153 1.00 75.25 70 LEU A N 1
ATOM 577 C CA . LEU A 1 70 ? 9.542 -4.970 32.912 1.00 75.25 70 LEU A CA 1
ATOM 578 C C . LEU A 1 70 ? 9.149 -6.455 32.678 1.00 75.25 70 LEU A C 1
ATOM 580 O O . LEU A 1 70 ? 9.796 -7.176 31.925 1.00 75.25 70 LEU A O 1
ATOM 584 N N . HIS A 1 71 ? 8.097 -6.933 33.335 1.00 82.62 71 HIS A N 1
ATOM 585 C CA . HIS A 1 71 ? 7.482 -8.225 33.169 1.00 82.62 71 HIS A CA 1
ATOM 586 C C . HIS A 1 71 ? 6.785 -8.318 31.814 1.00 82.62 71 HIS A C 1
ATOM 588 O O . HIS A 1 71 ? 5.972 -7.480 31.415 1.00 82.62 71 HIS A O 1
ATOM 594 N N . LEU A 1 72 ? 7.107 -9.406 31.122 1.00 82.19 72 LEU A N 1
ATOM 595 C CA . LEU A 1 72 ? 6.470 -9.805 29.883 1.00 82.19 72 LEU A CA 1
ATOM 596 C C . LEU A 1 72 ? 4.969 -9.986 30.124 1.00 82.19 72 LEU A C 1
ATOM 598 O O . LEU A 1 72 ? 4.554 -10.766 30.990 1.00 82.19 72 LEU A O 1
ATOM 602 N N . ARG A 1 73 ? 4.140 -9.283 29.352 1.00 79.12 73 ARG A N 1
ATOM 603 C CA . ARG A 1 73 ? 2.689 -9.381 29.500 1.00 79.12 73 ARG A CA 1
ATOM 604 C C . ARG A 1 73 ? 2.247 -10.826 29.253 1.00 79.12 73 ARG A C 1
ATOM 606 O O . ARG A 1 73 ? 2.444 -11.364 28.171 1.00 79.12 73 ARG A O 1
ATOM 613 N N . ARG A 1 74 ? 1.603 -11.469 30.231 1.00 80.31 74 ARG A N 1
ATOM 614 C CA . ARG A 1 74 ? 1.198 -12.888 30.112 1.00 80.31 74 ARG A CA 1
ATOM 615 C C . ARG A 1 74 ? 0.101 -13.124 29.061 1.00 80.31 74 ARG A C 1
ATOM 617 O O . ARG A 1 74 ? 0.043 -14.186 28.452 1.00 80.31 74 ARG A O 1
ATOM 624 N N . HIS A 1 75 ? -0.743 -12.120 28.813 1.00 79.38 75 HIS A N 1
ATOM 625 C CA . HIS A 1 75 ? -1.780 -12.144 27.777 1.00 79.38 75 HIS A CA 1
ATOM 626 C C . HIS A 1 75 ? -1.440 -11.170 26.646 1.00 79.38 75 HIS A C 1
ATOM 628 O O . HIS A 1 75 ? -1.916 -10.033 26.626 1.00 79.38 75 HIS A O 1
ATOM 634 N N . ILE A 1 76 ? -0.605 -11.632 25.715 1.00 81.31 76 ILE A N 1
ATOM 635 C CA . ILE A 1 76 ? -0.337 -10.940 24.450 1.00 81.31 76 ILE A CA 1
ATOM 636 C C . ILE A 1 76 ? -1.432 -11.319 23.457 1.00 81.31 76 ILE A C 1
ATOM 638 O O . ILE A 1 76 ? -1.730 -12.501 23.261 1.00 81.31 76 ILE A O 1
ATOM 642 N N . ASP A 1 77 ? -1.991 -10.319 22.779 1.00 81.75 77 ASP A N 1
ATOM 643 C CA . ASP A 1 77 ? -2.876 -10.524 21.637 1.00 81.75 77 ASP A CA 1
ATOM 644 C C . ASP A 1 77 ? -2.056 -11.052 20.451 1.00 81.75 77 ASP A C 1
ATOM 646 O O . ASP A 1 77 ? -1.675 -10.306 19.547 1.00 81.75 77 ASP A O 1
ATOM 650 N N . ARG A 1 78 ? -1.771 -12.364 20.458 1.00 84.19 78 ARG A N 1
ATOM 651 C CA . ARG A 1 78 ? -0.926 -13.050 19.460 1.00 84.19 78 ARG A CA 1
ATOM 652 C C . ARG A 1 78 ? -1.301 -12.681 18.025 1.00 84.19 78 ARG A C 1
ATOM 654 O O . ARG A 1 78 ? -0.425 -12.454 17.207 1.00 84.19 78 ARG A O 1
ATOM 661 N N . ARG A 1 79 ? -2.599 -12.533 17.741 1.00 79.25 79 ARG A N 1
ATOM 662 C CA . ARG A 1 79 ? -3.102 -12.151 16.411 1.00 79.25 79 ARG A CA 1
ATOM 663 C C . ARG A 1 79 ? -2.573 -10.791 15.942 1.00 79.25 79 ARG A C 1
ATOM 665 O O . ARG A 1 79 ? -2.200 -10.660 14.784 1.00 79.25 79 ARG A O 1
ATOM 672 N N . LEU A 1 80 ? -2.535 -9.788 16.821 1.00 78.19 80 LEU A N 1
ATOM 673 C CA . LEU A 1 80 ? -2.067 -8.442 16.473 1.00 78.19 80 LEU A CA 1
ATOM 674 C C . LEU A 1 80 ? -0.546 -8.415 16.269 1.00 78.19 80 LEU A C 1
ATOM 676 O O . LEU A 1 80 ? -0.059 -7.746 15.357 1.00 78.19 80 LEU A O 1
ATOM 680 N N . LEU A 1 81 ? 0.183 -9.194 17.073 1.00 84.06 81 LEU A N 1
ATOM 681 C CA . LEU A 1 81 ? 1.621 -9.394 16.908 1.00 84.06 81 LEU A CA 1
ATOM 682 C C . LEU A 1 81 ? 1.926 -10.050 15.551 1.00 84.06 81 LEU A C 1
ATOM 684 O O . LEU A 1 81 ? 2.722 -9.514 14.786 1.00 84.06 81 LEU A O 1
ATOM 688 N N . THR A 1 82 ? 1.247 -11.155 15.221 1.00 85.44 82 THR A N 1
ATOM 689 C CA . THR A 1 82 ? 1.435 -11.871 13.949 1.00 85.44 82 THR A CA 1
ATOM 690 C C . THR A 1 82 ? 1.191 -10.962 12.747 1.00 85.44 82 THR A C 1
ATOM 692 O O . THR A 1 82 ? 2.022 -10.917 11.847 1.00 85.44 82 THR A O 1
ATOM 695 N N . ILE A 1 83 ? 0.102 -10.185 12.749 1.00 81.50 83 ILE A N 1
ATOM 696 C CA . ILE A 1 83 ? -0.200 -9.246 11.656 1.00 81.50 83 ILE A CA 1
ATOM 697 C C . ILE A 1 83 ? 0.907 -8.195 11.517 1.00 81.50 83 ILE A C 1
ATOM 699 O O . ILE A 1 83 ? 1.375 -7.942 10.412 1.00 81.50 83 ILE A O 1
ATOM 703 N N . THR A 1 84 ? 1.363 -7.618 12.630 1.00 82.06 84 THR A N 1
ATOM 704 C CA . THR A 1 84 ? 2.439 -6.613 12.625 1.00 82.06 84 THR A CA 1
ATOM 705 C C . THR A 1 84 ? 3.742 -7.171 12.045 1.00 82.06 84 THR A C 1
ATOM 707 O O . THR A 1 84 ? 4.382 -6.504 11.237 1.00 82.06 84 THR A O 1
ATOM 710 N N . ILE A 1 85 ? 4.110 -8.406 12.403 1.00 87.19 85 ILE A N 1
ATOM 711 C CA . ILE A 1 85 ? 5.309 -9.079 11.877 1.00 87.19 85 ILE A CA 1
ATOM 712 C C . ILE A 1 85 ? 5.180 -9.341 10.371 1.00 87.19 85 ILE A C 1
ATOM 714 O O . ILE A 1 85 ? 6.127 -9.091 9.631 1.00 87.19 85 ILE A O 1
ATOM 718 N N . ILE A 1 86 ? 4.015 -9.799 9.902 1.00 83.81 86 ILE A N 1
ATOM 719 C CA . ILE A 1 86 ? 3.781 -10.045 8.470 1.00 83.81 86 ILE A CA 1
ATOM 720 C C . ILE A 1 86 ? 3.945 -8.749 7.666 1.00 83.81 86 ILE A C 1
ATOM 722 O O . ILE A 1 86 ? 4.639 -8.749 6.650 1.00 83.81 86 ILE A O 1
ATOM 726 N N . ILE A 1 87 ? 3.364 -7.639 8.136 1.00 80.69 87 ILE A N 1
ATOM 727 C CA . ILE A 1 87 ? 3.505 -6.331 7.475 1.00 80.69 87 ILE A CA 1
ATOM 728 C C . ILE A 1 87 ? 4.969 -5.909 7.445 1.00 80.69 87 ILE A C 1
ATOM 730 O O . ILE A 1 87 ? 5.450 -5.465 6.408 1.00 80.69 87 ILE A O 1
ATOM 734 N N . LEU A 1 88 ? 5.675 -6.058 8.567 1.00 84.62 88 LEU A N 1
ATOM 735 C CA . LEU A 1 88 ? 7.082 -5.699 8.673 1.00 84.62 88 LEU A CA 1
ATOM 736 C C . LEU A 1 88 ? 7.928 -6.444 7.634 1.00 84.62 88 LEU A C 1
ATOM 738 O O . LEU A 1 88 ? 8.676 -5.806 6.896 1.00 84.62 88 LEU A O 1
ATOM 742 N N . VAL A 1 89 ? 7.782 -7.770 7.545 1.00 86.69 89 VAL A N 1
ATOM 743 C CA . VAL A 1 89 ? 8.505 -8.593 6.562 1.00 86.69 89 VAL A CA 1
ATOM 744 C C . VAL A 1 89 ? 8.178 -8.129 5.147 1.00 86.69 89 VAL A C 1
ATOM 746 O O . VAL A 1 89 ? 9.085 -7.854 4.368 1.00 86.69 89 VAL A O 1
ATOM 749 N N . PHE A 1 90 ? 6.894 -7.953 4.839 1.00 80.56 90 PHE A N 1
ATOM 750 C CA . PHE A 1 90 ? 6.451 -7.538 3.514 1.00 80.56 90 PHE A CA 1
ATOM 751 C C . PHE A 1 90 ? 7.002 -6.156 3.110 1.00 80.56 90 PHE A C 1
ATOM 753 O O . PHE A 1 90 ? 7.512 -5.975 2.002 1.00 80.56 90 PHE A O 1
ATOM 760 N N . LEU A 1 91 ? 6.964 -5.184 4.026 1.00 81.06 91 LEU A N 1
ATOM 761 C CA . LEU A 1 91 ? 7.493 -3.839 3.800 1.00 81.06 91 LEU A CA 1
ATOM 762 C C . LEU A 1 91 ? 9.023 -3.857 3.636 1.00 81.06 91 LEU A C 1
ATOM 764 O O . LEU A 1 91 ? 9.552 -3.167 2.763 1.00 81.06 91 LEU A O 1
ATOM 768 N N . THR A 1 92 ? 9.720 -4.691 4.418 1.00 86.38 92 THR A N 1
ATOM 769 C CA . THR A 1 92 ? 11.176 -4.899 4.311 1.00 86.38 92 THR A CA 1
ATOM 770 C C . THR A 1 92 ? 11.546 -5.444 2.933 1.00 86.38 92 THR A C 1
ATOM 772 O O . THR A 1 92 ? 12.437 -4.911 2.269 1.00 86.38 92 THR A O 1
ATOM 775 N N . THR A 1 93 ? 10.838 -6.481 2.476 1.00 84.25 93 THR A N 1
ATOM 776 C CA . THR A 1 93 ? 11.045 -7.090 1.157 1.00 84.25 93 THR A CA 1
ATOM 777 C C . THR A 1 93 ? 10.819 -6.074 0.039 1.00 84.25 93 THR A C 1
ATOM 779 O O . THR A 1 93 ? 11.598 -6.031 -0.912 1.00 84.25 93 THR A O 1
ATOM 782 N N . ASN A 1 94 ? 9.820 -5.196 0.181 1.00 80.75 94 ASN A N 1
ATOM 783 C CA . ASN A 1 94 ? 9.547 -4.137 -0.788 1.00 80.75 94 ASN A CA 1
ATOM 784 C C . ASN A 1 94 ? 10.666 -3.111 -0.905 1.00 80.75 94 ASN A C 1
ATOM 786 O O . ASN A 1 94 ? 11.174 -2.868 -2.002 1.00 80.75 94 ASN A O 1
ATOM 790 N N . VAL A 1 95 ? 11.128 -2.576 0.221 1.00 83.25 95 VAL A N 1
ATOM 791 C CA . VAL A 1 95 ? 12.271 -1.658 0.213 1.00 83.25 95 VAL A CA 1
ATOM 792 C C . VAL A 1 95 ? 13.518 -2.343 -0.361 1.00 83.25 95 VAL A C 1
ATOM 794 O O . VAL A 1 95 ? 14.219 -1.737 -1.170 1.00 83.25 95 VAL A O 1
ATOM 797 N N . GLY A 1 96 ? 13.755 -3.614 -0.024 1.00 86.00 96 GLY A N 1
ATOM 798 C CA . GLY A 1 96 ? 14.882 -4.392 -0.546 1.00 86.00 96 GLY A CA 1
ATOM 799 C C . GLY A 1 96 ? 14.854 -4.587 -2.066 1.00 86.00 96 GLY A C 1
ATOM 800 O O . GLY A 1 96 ? 15.882 -4.413 -2.722 1.00 86.00 96 GLY A O 1
ATOM 801 N N . ILE A 1 97 ? 13.690 -4.898 -2.644 1.00 82.94 97 ILE A N 1
ATOM 802 C CA . ILE A 1 97 ? 13.530 -5.060 -4.099 1.00 82.94 97 ILE A CA 1
ATOM 803 C C . ILE A 1 97 ? 13.744 -3.729 -4.821 1.00 82.94 97 ILE A C 1
ATOM 805 O O . ILE A 1 97 ? 14.483 -3.676 -5.803 1.00 82.94 97 ILE A O 1
ATOM 809 N N . VAL A 1 98 ? 13.164 -2.639 -4.314 1.00 79.12 98 VAL A N 1
ATOM 810 C CA . VAL A 1 98 ? 13.356 -1.299 -4.892 1.00 79.12 98 VAL A CA 1
ATOM 811 C C . VAL A 1 98 ? 14.831 -0.903 -4.852 1.00 79.12 98 VAL A C 1
ATOM 813 O O . VAL A 1 98 ? 15.360 -0.422 -5.849 1.00 79.12 98 VAL A O 1
ATOM 816 N N . PHE A 1 99 ? 15.507 -1.160 -3.732 1.00 82.81 99 PHE A N 1
ATOM 817 C CA . PHE A 1 99 ? 16.934 -0.897 -3.579 1.00 82.81 99 PHE A CA 1
ATOM 818 C C . PHE A 1 99 ? 17.781 -1.680 -4.595 1.00 82.81 99 PHE A C 1
ATOM 820 O O . PHE A 1 99 ? 18.674 -1.109 -5.221 1.00 82.81 99 PHE A O 1
ATOM 827 N N . ARG A 1 100 ? 17.469 -2.967 -4.816 1.00 84.06 100 ARG A N 1
ATOM 828 C CA . ARG A 1 100 ? 18.127 -3.800 -5.839 1.00 84.06 100 ARG A CA 1
ATOM 829 C C . ARG A 1 100 ? 17.944 -3.235 -7.245 1.00 84.06 100 ARG A C 1
ATOM 831 O O . ARG A 1 100 ? 18.933 -3.066 -7.948 1.00 84.06 100 ARG A O 1
ATOM 838 N N . ILE A 1 101 ? 16.715 -2.864 -7.606 1.00 78.06 101 ILE A N 1
ATOM 839 C CA . ILE A 1 101 ? 16.406 -2.251 -8.907 1.00 78.06 101 ILE A CA 1
ATOM 840 C C . ILE A 1 101 ? 17.209 -0.967 -9.111 1.00 78.06 101 ILE A C 1
ATOM 842 O O . ILE A 1 101 ? 17.753 -0.751 -10.190 1.00 78.06 101 ILE A O 1
ATOM 846 N N . THR A 1 102 ? 17.308 -0.113 -8.088 1.00 77.12 102 THR A N 1
ATOM 847 C CA . THR A 1 102 ? 18.078 1.132 -8.195 1.00 77.12 102 THR A CA 1
ATOM 848 C C . THR A 1 102 ? 19.569 0.866 -8.407 1.00 77.12 102 THR A C 1
ATOM 850 O O . THR A 1 102 ? 20.188 1.550 -9.218 1.00 77.12 102 TH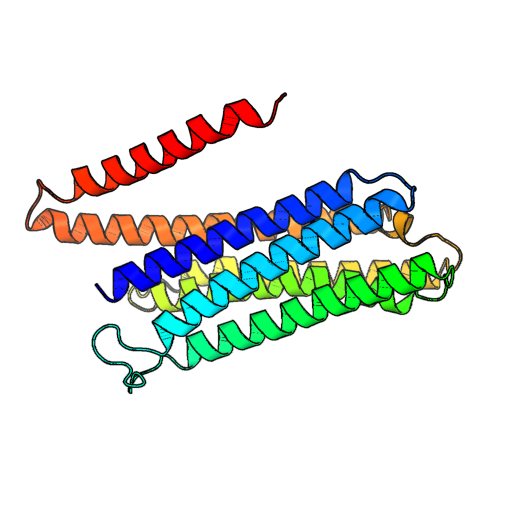R A O 1
ATOM 853 N N . ILE A 1 103 ? 20.146 -0.138 -7.738 1.00 83.12 103 ILE A N 1
ATOM 854 C CA . ILE A 1 103 ? 21.547 -0.533 -7.964 1.00 83.12 103 ILE A CA 1
ATOM 855 C C . ILE A 1 103 ? 21.754 -1.047 -9.390 1.00 83.12 103 ILE A C 1
ATOM 857 O O . ILE A 1 103 ? 22.720 -0.645 -10.040 1.00 83.12 103 ILE A O 1
ATOM 861 N N . ASP A 1 104 ? 20.866 -1.910 -9.881 1.00 80.25 104 ASP A N 1
ATOM 862 C CA . ASP A 1 104 ? 20.983 -2.479 -11.228 1.00 80.25 104 ASP A CA 1
ATOM 863 C C . ASP A 1 104 ? 20.839 -1.399 -12.310 1.00 80.25 104 ASP A C 1
ATOM 865 O O . ASP A 1 104 ? 21.585 -1.403 -13.292 1.00 80.25 104 ASP A O 1
ATOM 869 N N . LEU A 1 105 ? 19.973 -0.407 -12.071 1.00 74.75 105 LEU A N 1
ATOM 870 C CA . LEU A 1 105 ? 19.825 0.767 -12.929 1.00 74.75 105 LEU A CA 1
ATOM 871 C C . LEU A 1 105 ? 21.110 1.608 -12.980 1.00 74.75 105 LEU A C 1
ATOM 873 O O . LEU A 1 105 ? 21.548 1.985 -14.063 1.00 74.75 105 LEU A O 1
ATOM 877 N N . ILE A 1 106 ? 21.745 1.870 -11.830 1.00 79.75 106 ILE A N 1
ATOM 878 C CA . ILE A 1 106 ? 23.015 2.622 -11.762 1.00 79.75 106 ILE A CA 1
ATOM 879 C C . ILE A 1 106 ? 24.147 1.862 -12.466 1.00 79.75 106 ILE A C 1
ATOM 881 O O . ILE A 1 106 ? 25.026 2.476 -13.066 1.00 79.75 106 ILE A O 1
ATOM 885 N N . ARG A 1 107 ? 24.124 0.526 -12.427 1.00 83.62 107 ARG A N 1
ATOM 886 C CA . ARG A 1 107 ? 25.103 -0.328 -13.117 1.00 83.62 107 ARG A CA 1
ATOM 887 C C . ARG A 1 107 ? 24.912 -0.382 -14.636 1.00 83.62 107 ARG A C 1
ATOM 889 O O . ARG A 1 107 ? 25.714 -1.026 -15.304 1.00 83.62 107 ARG A O 1
ATOM 896 N N . GLY A 1 108 ? 23.870 0.253 -15.178 1.00 75.06 108 GLY A N 1
ATOM 897 C CA . GLY A 1 108 ? 23.562 0.220 -16.609 1.00 75.06 108 GLY A CA 1
ATOM 898 C C . GLY A 1 108 ? 23.104 -1.153 -17.105 1.00 75.06 108 GLY A C 1
ATOM 899 O O . GLY A 1 108 ? 23.031 -1.374 -18.311 1.00 75.06 108 GLY A O 1
ATOM 900 N N . ASN A 1 109 ? 22.787 -2.084 -16.198 1.00 76.38 109 ASN A N 1
ATOM 901 C CA . ASN A 1 109 ? 22.303 -3.406 -16.566 1.00 76.38 109 ASN A CA 1
ATOM 902 C C . ASN A 1 109 ? 20.779 -3.344 -16.738 1.00 76.38 109 ASN A C 1
ATOM 904 O O . ASN A 1 109 ? 20.019 -3.557 -15.795 1.00 76.38 109 ASN A O 1
ATOM 908 N N . SER A 1 110 ? 20.330 -3.022 -17.952 1.00 63.00 110 SER A N 1
ATOM 909 C CA . SER A 1 110 ? 18.909 -2.881 -18.309 1.00 63.00 110 SER A CA 1
ATOM 910 C C . SER A 1 110 ? 18.131 -4.208 -18.337 1.00 63.00 110 SER A C 1
ATOM 912 O O . SER A 1 110 ? 16.912 -4.202 -18.509 1.00 63.00 110 SER A O 1
ATOM 914 N N . SER A 1 111 ? 18.798 -5.345 -18.114 1.00 57.16 111 SER A N 1
ATOM 915 C CA . SER A 1 111 ? 18.200 -6.687 -18.097 1.00 57.16 111 SER A CA 1
ATOM 916 C C . SER A 1 111 ? 17.442 -6.979 -16.794 1.00 57.16 111 SER A C 1
ATOM 918 O O . SER A 1 111 ? 17.815 -7.843 -15.997 1.00 57.16 111 SER A O 1
ATOM 920 N N . SER A 1 112 ? 16.373 -6.227 -16.518 1.00 64.31 112 SER A N 1
ATOM 921 C CA . SER A 1 112 ? 15.527 -6.508 -15.351 1.00 64.31 112 SER A CA 1
ATOM 922 C C . SER A 1 112 ? 14.037 -6.263 -15.555 1.00 64.31 112 SER A C 1
ATOM 924 O O . SER A 1 112 ? 13.317 -5.740 -14.697 1.00 64.31 112 SER A O 1
ATOM 926 N N . THR A 1 113 ? 13.540 -6.752 -16.688 1.00 67.88 113 THR A N 1
ATOM 927 C CA . THR A 1 113 ? 12.114 -6.992 -16.954 1.00 67.88 113 THR A CA 1
ATOM 928 C C . THR A 1 113 ? 11.449 -7.712 -15.771 1.00 67.88 113 THR A C 1
ATOM 930 O O . THR A 1 113 ? 10.399 -7.291 -15.288 1.00 67.88 113 THR A O 1
ATOM 933 N N . THR A 1 114 ? 12.108 -8.736 -15.216 1.00 69.56 114 THR A N 1
ATOM 934 C CA . THR A 1 114 ? 11.601 -9.527 -14.084 1.00 69.56 114 THR A CA 1
ATOM 935 C C . THR A 1 114 ? 11.497 -8.719 -12.792 1.00 69.56 114 THR A C 1
ATOM 937 O O . THR A 1 114 ? 10.476 -8.789 -12.108 1.00 69.56 114 THR A O 1
ATOM 940 N N . LEU A 1 115 ? 12.510 -7.908 -12.460 1.00 70.38 115 LEU A N 1
ATOM 941 C CA . LEU A 1 115 ? 12.453 -7.065 -11.262 1.00 70.38 115 LEU A CA 1
ATOM 942 C C . LEU A 1 115 ? 11.389 -5.969 -11.387 1.00 70.38 115 LEU A C 1
ATOM 944 O O . LEU A 1 115 ? 10.765 -5.594 -10.397 1.00 70.38 115 LEU A O 1
ATOM 948 N N . THR A 1 116 ? 11.135 -5.488 -12.603 1.00 71.31 116 THR A N 1
ATOM 949 C CA . THR A 1 116 ? 10.072 -4.513 -12.871 1.00 71.31 116 THR A CA 1
ATOM 950 C C . THR A 1 116 ? 8.690 -5.097 -12.596 1.00 71.31 116 THR A C 1
ATOM 952 O O . THR A 1 116 ? 7.881 -4.468 -11.911 1.00 71.31 116 THR A O 1
ATOM 955 N N . ILE A 1 117 ? 8.433 -6.311 -13.090 1.00 75.25 117 ILE A N 1
ATOM 956 C CA . ILE A 1 117 ? 7.178 -7.026 -12.833 1.00 75.25 117 ILE A CA 1
ATOM 957 C C . ILE A 1 117 ? 7.025 -7.264 -11.327 1.00 75.25 117 ILE A C 1
ATOM 959 O O . ILE A 1 117 ? 5.987 -6.925 -10.759 1.00 75.25 117 ILE A O 1
ATOM 963 N N . ALA A 1 118 ? 8.088 -7.739 -10.668 1.00 75.25 118 ALA A N 1
ATOM 964 C CA . ALA A 1 118 ? 8.096 -7.960 -9.225 1.00 75.25 118 ALA A CA 1
ATOM 965 C C . ALA A 1 118 ? 7.800 -6.674 -8.439 1.00 75.25 118 ALA A C 1
ATOM 967 O O . ALA A 1 118 ? 7.051 -6.707 -7.469 1.00 75.25 118 ALA A O 1
ATOM 968 N N . LYS A 1 119 ? 8.331 -5.522 -8.865 1.00 76.88 119 LYS A N 1
ATOM 969 C CA . LYS A 1 119 ? 8.059 -4.231 -8.218 1.00 76.88 119 LYS A CA 1
ATOM 970 C C . LYS A 1 119 ? 6.580 -3.850 -8.295 1.00 76.88 119 LYS A C 1
ATOM 972 O O . LYS A 1 119 ? 6.016 -3.436 -7.287 1.00 76.88 119 LYS A O 1
ATOM 977 N N . ILE A 1 120 ? 5.969 -3.948 -9.476 1.00 78.00 120 ILE A N 1
ATOM 978 C CA . ILE A 1 120 ? 4.558 -3.575 -9.678 1.00 78.00 120 ILE A CA 1
ATOM 979 C C . ILE A 1 120 ? 3.650 -4.495 -8.866 1.00 78.00 120 ILE A C 1
ATOM 981 O O . ILE A 1 120 ? 2.737 -4.021 -8.190 1.00 78.00 120 ILE A O 1
ATOM 985 N N . ASP A 1 121 ? 3.923 -5.797 -8.911 1.00 81.00 121 ASP A N 1
ATOM 986 C CA . ASP A 1 121 ? 3.171 -6.784 -8.145 1.00 81.00 121 ASP A CA 1
ATOM 987 C C . ASP A 1 121 ? 3.261 -6.490 -6.644 1.00 81.00 121 ASP A C 1
ATOM 989 O O . ASP A 1 121 ? 2.254 -6.369 -5.953 1.00 81.00 121 ASP A O 1
ATOM 993 N N . LEU A 1 122 ? 4.464 -6.220 -6.149 1.00 78.94 122 LEU A N 1
ATOM 994 C CA . LEU A 1 122 ? 4.691 -5.932 -4.742 1.00 78.94 122 LEU A CA 1
ATOM 995 C C . LEU A 1 122 ? 4.079 -4.601 -4.282 1.00 78.94 122 LEU A C 1
ATOM 997 O O . LEU A 1 122 ? 3.568 -4.519 -3.162 1.00 78.94 122 LEU A O 1
ATOM 1001 N N . GLU A 1 123 ? 4.088 -3.568 -5.132 1.00 79.19 123 GLU A N 1
ATOM 1002 C CA . GLU A 1 123 ? 3.350 -2.321 -4.895 1.00 79.19 123 GLU A CA 1
ATOM 1003 C C . GLU A 1 123 ? 1.848 -2.612 -4.747 1.00 79.19 123 GLU A C 1
ATOM 1005 O O . GLU A 1 123 ? 1.236 -2.190 -3.762 1.00 79.19 123 GLU A O 1
ATOM 1010 N N . ASN A 1 124 ? 1.264 -3.401 -5.648 1.00 83.81 124 ASN A N 1
ATOM 1011 C CA . ASN A 1 124 ? -0.155 -3.746 -5.589 1.00 83.81 124 ASN A CA 1
ATOM 1012 C C . ASN A 1 124 ? -0.505 -4.607 -4.369 1.00 83.81 124 ASN A C 1
ATOM 1014 O O . ASN A 1 124 ? -1.477 -4.326 -3.660 1.00 83.81 124 ASN A O 1
ATOM 1018 N N . VAL A 1 125 ? 0.307 -5.625 -4.079 1.00 83.44 125 VAL A N 1
ATOM 1019 C CA . VAL A 1 125 ? 0.120 -6.498 -2.917 1.00 83.44 125 VAL A CA 1
ATOM 1020 C C . VAL A 1 125 ? 0.237 -5.688 -1.623 1.00 83.44 125 VAL A C 1
ATOM 1022 O O . VAL A 1 125 ? -0.541 -5.922 -0.700 1.00 83.44 125 VAL A O 1
ATOM 1025 N N . SER A 1 126 ? 1.107 -4.671 -1.559 1.00 80.69 126 SER A N 1
ATOM 1026 C CA . SER A 1 126 ? 1.204 -3.781 -0.388 1.00 80.69 126 SER A CA 1
ATOM 1027 C C . SER A 1 126 ? -0.116 -3.068 -0.073 1.00 80.69 126 SER A C 1
ATOM 1029 O O . SER A 1 126 ? -0.534 -3.002 1.089 1.00 80.69 126 SER A O 1
ATOM 1031 N N . ILE A 1 127 ? -0.809 -2.594 -1.111 1.00 83.44 127 ILE A N 1
ATOM 1032 C CA . ILE A 1 127 ? -2.101 -1.910 -1.001 1.00 83.44 127 ILE A CA 1
ATOM 1033 C C . ILE A 1 127 ? -3.183 -2.916 -0.588 1.00 83.44 127 ILE A C 1
ATOM 1035 O O . ILE A 1 127 ? -3.925 -2.681 0.367 1.00 83.44 127 ILE A O 1
ATOM 1039 N N . LEU A 1 128 ? -3.221 -4.092 -1.226 1.00 85.88 128 LEU A N 1
ATOM 1040 C CA . LEU A 1 128 ? -4.182 -5.150 -0.894 1.00 85.88 128 LEU A CA 1
ATOM 1041 C C . LEU A 1 128 ? -4.034 -5.648 0.547 1.00 85.88 128 LEU A C 1
ATOM 1043 O O . LEU A 1 128 ? -5.042 -5.830 1.234 1.00 85.88 128 LEU A O 1
ATOM 1047 N N . VAL A 1 129 ? -2.802 -5.835 1.025 1.00 83.44 129 VAL A N 1
ATOM 1048 C CA . VAL A 1 129 ? -2.514 -6.220 2.414 1.00 83.44 129 VAL A CA 1
ATOM 1049 C C . VAL A 1 129 ? -2.989 -5.131 3.374 1.00 83.44 129 VAL A C 1
ATOM 1051 O O . VAL A 1 129 ? -3.648 -5.438 4.370 1.00 83.44 129 VAL A O 1
ATOM 1054 N N . THR A 1 130 ? -2.725 -3.862 3.055 1.00 81.12 130 THR A N 1
ATOM 1055 C CA . THR A 1 130 ? -3.160 -2.715 3.866 1.00 81.12 130 THR A CA 1
ATOM 1056 C C . THR A 1 130 ? -4.682 -2.689 4.019 1.00 81.12 130 THR A C 1
ATOM 1058 O O . THR A 1 130 ? -5.193 -2.620 5.143 1.00 81.12 130 THR A O 1
ATOM 1061 N N . ASN A 1 131 ? -5.414 -2.870 2.920 1.00 84.81 131 ASN A N 1
ATOM 1062 C CA . ASN A 1 131 ? -6.873 -2.959 2.943 1.00 84.81 131 ASN A CA 1
ATOM 1063 C C . ASN A 1 131 ? -7.376 -4.174 3.724 1.00 84.81 131 ASN A C 1
ATOM 1065 O O . ASN A 1 131 ? -8.296 -4.044 4.533 1.00 84.81 131 ASN A O 1
ATOM 1069 N N . ALA A 1 132 ? -6.747 -5.340 3.564 1.00 85.44 132 ALA A N 1
ATOM 1070 C CA . ALA A 1 132 ? -7.116 -6.538 4.317 1.00 85.44 132 ALA A CA 1
ATOM 1071 C C . ALA A 1 132 ? -6.997 -6.318 5.837 1.00 85.44 132 ALA A C 1
ATOM 1073 O O . ALA A 1 132 ? -7.854 -6.763 6.604 1.00 85.44 132 ALA A O 1
ATOM 1074 N N . ILE A 1 133 ? -5.981 -5.575 6.288 1.00 82.00 133 ILE A N 1
ATOM 1075 C CA . ILE A 1 133 ? -5.792 -5.237 7.706 1.00 82.00 133 ILE A CA 1
ATOM 1076 C C . ILE A 1 133 ? -6.878 -4.284 8.204 1.00 82.00 133 ILE A C 1
ATOM 1078 O O . ILE A 1 133 ? -7.394 -4.481 9.309 1.00 82.00 133 ILE A O 1
ATOM 1082 N N . LEU A 1 134 ? -7.240 -3.270 7.414 1.00 80.69 134 LEU A N 1
ATOM 1083 C CA . LEU A 1 134 ? -8.337 -2.355 7.744 1.00 80.69 134 LEU A CA 1
ATOM 1084 C C . LEU A 1 134 ? -9.656 -3.117 7.884 1.00 80.69 134 LEU A C 1
ATOM 1086 O O . LEU A 1 134 ? -10.337 -2.986 8.904 1.00 80.69 134 LEU A O 1
ATOM 1090 N N . ILE A 1 135 ? -9.959 -3.994 6.926 1.00 86.50 135 ILE A N 1
ATOM 1091 C CA . ILE A 1 135 ? -11.155 -4.844 6.935 1.00 86.50 135 ILE A CA 1
ATOM 1092 C C . ILE A 1 135 ? -11.152 -5.771 8.151 1.00 86.50 135 ILE A C 1
ATOM 1094 O O . ILE A 1 135 ? -12.154 -5.861 8.860 1.00 86.50 135 ILE A O 1
ATOM 1098 N N . TYR A 1 136 ? -10.025 -6.416 8.454 1.00 83.94 136 TYR A N 1
ATOM 1099 C CA . TYR A 1 136 ? -9.890 -7.279 9.627 1.00 83.94 136 TYR A CA 1
ATOM 1100 C C . TYR A 1 136 ? -10.083 -6.513 10.946 1.00 83.94 136 TYR A C 1
ATOM 1102 O O . TYR A 1 136 ? -10.720 -7.009 11.883 1.00 83.94 136 TYR A O 1
ATOM 1110 N N . ARG A 1 137 ? -9.572 -5.280 11.038 1.00 77.94 137 ARG A N 1
ATOM 1111 C CA . ARG A 1 137 ? -9.791 -4.414 12.207 1.00 77.94 137 ARG A CA 1
ATOM 1112 C C . ARG A 1 137 ? -11.265 -4.042 12.346 1.00 77.94 137 ARG A C 1
ATOM 1114 O O . ARG A 1 137 ? -11.816 -4.188 13.440 1.00 77.94 137 ARG A O 1
ATOM 1121 N N . CYS A 1 138 ? -11.915 -3.645 11.252 1.00 79.94 138 CYS A N 1
ATOM 1122 C CA . CYS A 1 138 ? -13.358 -3.422 11.223 1.00 79.94 138 CYS A CA 1
ATOM 1123 C C . CYS A 1 138 ? -14.108 -4.688 11.664 1.00 79.94 138 CYS A C 1
ATOM 1125 O O . CYS A 1 138 ? -14.974 -4.614 12.533 1.00 79.94 138 CYS A O 1
ATOM 1127 N N . TRP A 1 139 ? -13.720 -5.865 11.176 1.00 83.62 139 TRP A N 1
ATOM 1128 C CA . TRP A 1 139 ? -14.338 -7.139 11.543 1.00 83.62 139 TRP A CA 1
ATOM 1129 C C . TRP A 1 139 ? -14.342 -7.394 13.053 1.00 83.62 139 TRP A C 1
ATOM 1131 O O . TRP A 1 139 ? -15.395 -7.638 13.648 1.00 83.62 139 TRP A O 1
ATOM 1141 N N . ILE A 1 140 ? -13.176 -7.295 13.704 1.00 79.75 140 ILE A N 1
ATOM 1142 C CA . ILE A 1 140 ? -13.059 -7.471 15.164 1.00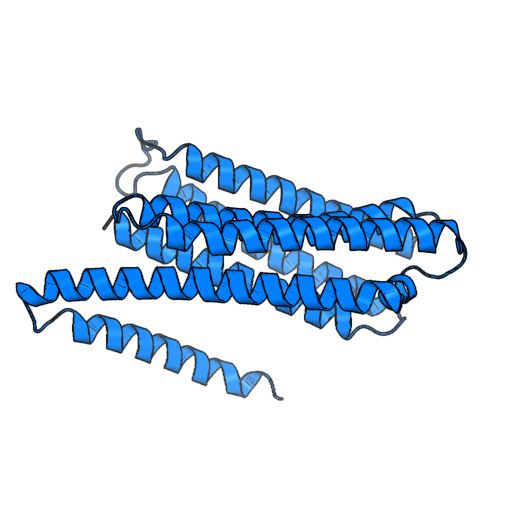 79.75 140 ILE A CA 1
ATOM 1143 C C . ILE A 1 140 ? -13.963 -6.486 15.907 1.00 79.75 140 ILE A C 1
ATOM 1145 O O . ILE A 1 140 ? -14.584 -6.833 16.916 1.00 79.75 140 ILE A O 1
ATOM 1149 N N . MET A 1 141 ? -14.029 -5.258 15.407 1.00 74.25 141 MET A N 1
ATOM 1150 C CA . MET A 1 141 ? -14.759 -4.161 16.016 1.00 74.25 141 MET A CA 1
ATOM 1151 C C . MET A 1 141 ? -16.284 -4.336 15.899 1.00 74.25 141 MET A C 1
ATOM 1153 O O . MET A 1 141 ? -17.006 -4.081 16.870 1.00 74.25 141 MET A O 1
ATOM 1157 N N . TYR A 1 142 ? -16.766 -4.831 14.756 1.00 75.31 142 TYR A N 1
ATOM 1158 C CA . TYR A 1 142 ? -18.186 -5.069 14.469 1.00 75.31 142 TYR A CA 1
ATOM 1159 C C . TYR A 1 142 ? -18.714 -6.412 14.970 1.00 75.31 142 TYR A C 1
ATOM 1161 O O . TYR A 1 142 ? -19.931 -6.573 15.078 1.00 75.31 142 TYR A O 1
ATOM 1169 N N . ARG A 1 143 ? -17.840 -7.341 15.377 1.00 70.50 143 ARG A N 1
ATOM 1170 C CA . ARG A 1 143 ? -18.226 -8.654 15.921 1.00 70.50 143 ARG A CA 1
ATOM 1171 C C . ARG A 1 143 ? -19.234 -8.573 17.084 1.00 70.50 143 ARG A C 1
ATOM 1173 O O . ARG A 1 143 ? -19.953 -9.532 17.332 1.00 70.50 143 ARG A O 1
ATOM 1180 N N . LYS A 1 144 ? -19.318 -7.436 17.787 1.00 67.12 144 LYS A N 1
ATOM 1181 C CA . LYS A 1 144 ? -20.290 -7.201 18.873 1.00 67.12 144 LYS A CA 1
ATOM 1182 C C . LYS A 1 144 ? -21.672 -6.704 18.425 1.00 67.12 144 LYS A C 1
ATOM 1184 O O . LYS A 1 144 ? -22.587 -6.730 19.238 1.00 67.12 144 LYS A O 1
ATOM 1189 N N . THR A 1 145 ? -21.832 -6.220 17.196 1.00 65.75 145 THR A N 1
ATOM 1190 C CA . THR A 1 145 ? -23.022 -5.449 16.788 1.00 65.75 145 THR A CA 1
ATOM 1191 C C . THR A 1 145 ? -23.962 -6.229 15.856 1.00 65.75 145 THR A C 1
ATOM 1193 O O . THR A 1 145 ? -24.973 -5.686 15.438 1.00 65.75 145 THR A O 1
ATOM 1196 N N . HIS A 1 146 ? -23.684 -7.502 15.541 1.00 66.50 146 HIS A N 1
ATOM 1197 C CA . HIS A 1 146 ? -24.531 -8.371 14.695 1.00 66.50 146 HIS A CA 1
ATOM 1198 C C . HIS A 1 146 ? -24.857 -7.854 13.273 1.00 66.50 146 HIS A C 1
ATOM 1200 O O . HIS A 1 146 ? -25.592 -8.503 12.537 1.00 66.50 146 HIS A O 1
ATOM 1206 N N . GLN A 1 147 ? -24.275 -6.736 12.833 1.00 75.81 147 GLN A N 1
ATOM 1207 C CA . GLN A 1 147 ? -24.485 -6.167 11.498 1.00 75.81 147 GLN A CA 1
ATOM 1208 C C . GLN A 1 147 ? -23.422 -6.682 10.521 1.00 75.81 147 GLN A C 1
ATOM 1210 O O . GLN A 1 147 ? -22.465 -5.987 10.190 1.00 75.81 147 GLN A O 1
ATOM 1215 N N . TRP A 1 148 ? -23.595 -7.924 10.065 1.00 77.62 148 TRP A N 1
ATOM 1216 C CA . TRP A 1 148 ? -22.677 -8.592 9.131 1.00 77.62 148 TRP A CA 1
ATOM 1217 C C . TRP A 1 148 ? -22.667 -7.956 7.735 1.00 77.62 148 TRP A C 1
ATOM 1219 O O . TRP A 1 148 ? -21.636 -7.949 7.066 1.00 77.62 148 TRP A O 1
ATOM 1229 N N . PHE A 1 149 ? -23.785 -7.355 7.318 1.00 79.38 149 PHE A N 1
ATOM 1230 C CA . PHE A 1 149 ? -23.941 -6.782 5.978 1.00 79.38 149 PHE A CA 1
ATOM 1231 C C . PHE A 1 149 ? -22.978 -5.616 5.700 1.00 79.38 149 PHE A C 1
ATOM 1233 O O . PHE A 1 149 ? -22.457 -5.481 4.598 1.00 79.38 149 PHE A O 1
ATOM 1240 N N . ILE A 1 150 ? -22.658 -4.832 6.735 1.00 81.38 150 ILE A N 1
ATOM 1241 C CA . ILE A 1 150 ? -21.700 -3.713 6.685 1.00 81.38 150 ILE A CA 1
ATOM 1242 C C . ILE A 1 150 ? -20.303 -4.202 6.270 1.00 81.38 150 ILE A C 1
ATOM 1244 O O . ILE A 1 150 ? -19.552 -3.479 5.628 1.00 81.38 150 ILE A O 1
ATOM 1248 N N . ILE A 1 151 ? -19.947 -5.447 6.593 1.00 83.69 151 ILE A N 1
ATOM 1249 C CA . ILE A 1 151 ? -18.614 -5.984 6.306 1.00 83.69 151 ILE A CA 1
ATOM 1250 C C . ILE A 1 151 ? -18.544 -6.653 4.926 1.00 83.69 151 ILE A C 1
ATOM 1252 O O . ILE A 1 151 ? -17.468 -6.759 4.341 1.00 83.69 151 ILE A O 1
ATOM 1256 N N . CYS A 1 152 ? -19.685 -7.066 4.373 1.00 88.62 152 CYS A N 1
ATOM 1257 C CA . CYS A 1 152 ? -19.736 -7.690 3.055 1.00 88.62 152 CYS A CA 1
ATOM 1258 C C . CYS A 1 152 ? -19.260 -6.725 1.956 1.00 88.62 152 CYS A C 1
ATOM 1260 O O . CYS A 1 152 ? -18.462 -7.111 1.106 1.00 88.62 152 CYS A O 1
ATOM 1262 N N . LEU A 1 153 ? -19.661 -5.452 2.029 1.00 89.94 153 LEU A N 1
ATOM 1263 C CA . LEU A 1 153 ? -19.293 -4.426 1.049 1.00 89.94 153 LEU A CA 1
ATOM 1264 C C . LEU A 1 153 ? -17.768 -4.241 0.902 1.00 89.94 153 LEU A C 1
ATOM 1266 O O . LEU A 1 153 ? -17.270 -4.412 -0.210 1.00 89.94 153 LEU A O 1
ATOM 1270 N N . PRO A 1 154 ? -16.988 -3.941 1.960 1.00 89.00 154 PRO A N 1
ATOM 1271 C CA . PRO A 1 154 ? -15.547 -3.753 1.815 1.00 89.00 154 PRO A CA 1
ATOM 1272 C C . PRO A 1 154 ? -14.810 -5.044 1.429 1.00 89.00 154 PRO A C 1
ATOM 1274 O O . PRO A 1 154 ? -13.788 -4.965 0.757 1.00 89.00 154 PRO A O 1
ATOM 1277 N N . ILE A 1 155 ? -15.337 -6.226 1.781 1.00 91.31 155 ILE A N 1
ATOM 1278 C CA . ILE A 1 155 ? -14.791 -7.509 1.308 1.00 91.31 155 ILE A CA 1
ATOM 1279 C C . ILE A 1 155 ? -14.988 -7.654 -0.206 1.00 91.31 155 ILE A C 1
ATOM 1281 O O . ILE A 1 155 ? -14.035 -7.977 -0.911 1.00 91.31 155 ILE A O 1
ATOM 1285 N N . LEU A 1 156 ? -16.192 -7.383 -0.721 1.00 93.12 156 LEU A N 1
ATOM 1286 C CA . LEU A 1 156 ? -16.471 -7.435 -2.160 1.00 93.12 156 LEU A CA 1
ATOM 1287 C C . LEU A 1 156 ? -15.616 -6.429 -2.940 1.00 93.12 156 LEU A C 1
ATOM 1289 O O . LEU A 1 156 ? -15.030 -6.789 -3.961 1.00 93.12 156 LEU A O 1
ATOM 1293 N N . LEU A 1 157 ? -15.486 -5.196 -2.438 1.00 91.25 157 LEU A N 1
ATOM 1294 C CA . LEU A 1 157 ? -14.608 -4.190 -3.043 1.00 91.25 157 LEU A CA 1
ATOM 1295 C C . LEU A 1 157 ? -13.142 -4.632 -3.030 1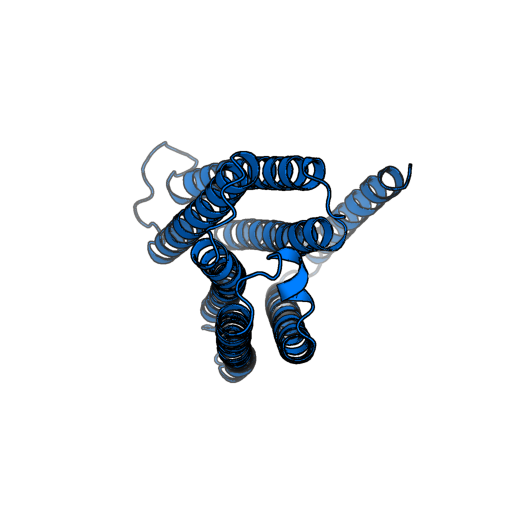.00 91.25 157 LEU A C 1
ATOM 1297 O O . LEU A 1 157 ? -12.448 -4.455 -4.026 1.00 91.25 157 LEU A O 1
ATOM 1301 N N . TRP A 1 158 ? -12.679 -5.249 -1.943 1.00 93.25 158 TRP A N 1
ATOM 1302 C CA . TRP A 1 158 ? -11.320 -5.778 -1.858 1.00 93.25 158 TRP A CA 1
ATOM 1303 C C . TRP A 1 158 ? -11.065 -6.901 -2.870 1.00 93.25 158 TRP A C 1
ATOM 1305 O O . TRP A 1 158 ? -10.035 -6.887 -3.543 1.00 93.25 158 TRP A O 1
ATOM 1315 N N . PHE A 1 159 ? -12.010 -7.831 -3.044 1.00 93.62 159 PHE A N 1
ATOM 1316 C CA . PHE A 1 159 ? -11.915 -8.855 -4.090 1.00 93.62 159 PHE A CA 1
ATOM 1317 C C . PHE A 1 159 ? -11.909 -8.238 -5.492 1.00 93.62 159 PHE A C 1
ATOM 1319 O O . PHE A 1 159 ? -11.125 -8.665 -6.337 1.00 93.62 159 PHE A O 1
ATOM 1326 N N . SER A 1 160 ? -12.715 -7.199 -5.731 1.00 92.56 160 SER A N 1
ATOM 1327 C CA . SER A 1 160 ? -12.673 -6.446 -6.989 1.00 92.56 160 SER A CA 1
ATOM 1328 C C . SER A 1 160 ? -11.289 -5.833 -7.226 1.00 92.56 160 SER A C 1
ATOM 1330 O O . SER A 1 160 ? -10.730 -5.992 -8.311 1.00 92.56 160 SER A O 1
ATOM 1332 N N . SER A 1 161 ? -10.688 -5.201 -6.212 1.00 90.81 161 SER A N 1
ATOM 1333 C CA . SER A 1 161 ? -9.319 -4.675 -6.293 1.00 90.81 161 SER A CA 1
ATOM 1334 C C . SER A 1 161 ? -8.291 -5.776 -6.562 1.00 90.81 161 SER A C 1
ATOM 1336 O O . SER A 1 161 ? -7.364 -5.564 -7.341 1.00 90.81 161 SER A O 1
ATOM 1338 N N . LEU A 1 162 ? -8.456 -6.960 -5.969 1.00 91.69 162 LEU A N 1
ATOM 1339 C CA . LEU A 1 162 ? -7.577 -8.106 -6.203 1.00 91.69 162 LEU A CA 1
ATOM 1340 C C . LEU A 1 162 ? -7.650 -8.574 -7.662 1.00 91.69 162 LEU A C 1
ATOM 1342 O O . LEU A 1 162 ? -6.613 -8.776 -8.294 1.00 91.69 162 LEU A O 1
ATOM 1346 N N . VAL A 1 163 ? -8.852 -8.686 -8.230 1.00 93.56 163 VAL A N 1
ATOM 1347 C CA . VAL A 1 163 ? -9.036 -9.044 -9.647 1.00 93.56 163 VAL A CA 1
ATOM 1348 C C . VAL A 1 163 ? -8.448 -7.966 -10.562 1.00 93.56 163 VAL A C 1
ATOM 1350 O O . VAL A 1 163 ? -7.692 -8.292 -11.478 1.00 93.56 163 VAL A O 1
ATOM 1353 N N . CYS A 1 164 ? -8.715 -6.683 -10.292 1.00 91.00 164 CYS A N 1
ATOM 1354 C CA . CYS A 1 164 ? -8.131 -5.575 -11.053 1.00 91.00 164 CYS A CA 1
ATOM 1355 C C . CYS A 1 164 ? -6.598 -5.576 -10.991 1.00 91.00 164 CYS A C 1
ATOM 1357 O O . CYS A 1 164 ? -5.951 -5.349 -12.011 1.00 91.00 164 CYS A O 1
ATOM 1359 N N . SER A 1 165 ? -6.012 -5.868 -9.829 1.00 89.44 165 SER A N 1
ATOM 1360 C CA . SER A 1 165 ? -4.562 -5.972 -9.657 1.00 89.44 165 SER A CA 1
ATOM 1361 C C . SER A 1 165 ? -3.960 -7.096 -10.504 1.00 89.44 165 SER A C 1
ATOM 1363 O O . SER A 1 165 ? -2.983 -6.856 -11.212 1.00 89.44 165 SER A O 1
ATOM 1365 N N . ASN A 1 166 ? -4.574 -8.282 -10.509 1.00 90.31 166 ASN A N 1
ATOM 1366 C CA . ASN A 1 166 ? -4.125 -9.396 -11.349 1.00 90.31 166 ASN A CA 1
ATOM 1367 C C . ASN A 1 166 ? -4.221 -9.055 -12.844 1.00 90.31 166 ASN A C 1
ATOM 1369 O O . ASN A 1 166 ? -3.294 -9.330 -13.603 1.00 90.31 166 ASN A O 1
ATOM 1373 N N . LEU A 1 167 ? -5.308 -8.398 -13.265 1.00 90.19 167 LEU A N 1
ATOM 1374 C CA . LEU A 1 167 ? -5.468 -7.932 -14.644 1.00 90.19 167 LEU A CA 1
ATOM 1375 C C . LEU A 1 167 ? -4.397 -6.909 -15.033 1.00 90.19 167 LEU A C 1
ATOM 1377 O O . LEU A 1 167 ? -3.861 -6.987 -16.137 1.00 90.19 167 LEU A O 1
ATOM 1381 N N . ILE A 1 168 ? -4.051 -5.979 -14.136 1.00 87.81 168 ILE A N 1
ATOM 1382 C CA . ILE A 1 168 ? -2.949 -5.034 -14.359 1.00 87.81 168 ILE A CA 1
ATOM 1383 C C . ILE A 1 168 ? -1.660 -5.814 -14.624 1.00 87.81 168 ILE A C 1
ATOM 1385 O O . ILE A 1 168 ? -1.053 -5.613 -15.673 1.00 87.81 168 ILE A O 1
ATOM 1389 N N . VAL A 1 169 ? -1.272 -6.741 -13.742 1.00 87.12 169 VAL A N 1
ATOM 1390 C CA . VAL A 1 169 ? -0.041 -7.532 -13.926 1.00 87.12 169 VAL A CA 1
ATOM 1391 C C . VAL A 1 169 ? -0.076 -8.313 -15.244 1.00 87.12 169 VAL A C 1
ATOM 1393 O O . VAL A 1 169 ? 0.896 -8.269 -15.995 1.00 87.12 169 VAL A O 1
ATOM 1396 N N . TYR A 1 170 ? -1.203 -8.940 -15.584 1.00 89.38 170 TYR A N 1
ATOM 1397 C CA . TYR A 1 170 ? -1.371 -9.666 -16.844 1.00 89.38 170 TYR A CA 1
ATOM 1398 C C . TYR A 1 170 ? -1.141 -8.782 -18.082 1.00 89.38 170 TYR A C 1
ATOM 1400 O O . TYR A 1 170 ? -0.378 -9.155 -18.979 1.00 89.38 170 TYR A O 1
ATOM 1408 N N . TYR A 1 171 ? -1.749 -7.590 -18.127 1.00 88.38 171 TYR A N 1
ATOM 1409 C CA . TYR A 1 171 ? -1.546 -6.648 -19.234 1.00 88.38 171 TYR A CA 1
ATOM 1410 C C . TYR A 1 171 ? -0.095 -6.179 -19.329 1.00 88.38 171 TYR A C 1
ATOM 1412 O O . TYR A 1 171 ? 0.423 -6.029 -20.434 1.00 88.38 171 TYR A O 1
ATOM 1420 N N . TYR A 1 172 ? 0.571 -5.979 -18.191 1.00 82.88 172 TYR A N 1
ATOM 1421 C CA . TYR A 1 172 ? 1.985 -5.613 -18.161 1.00 82.88 172 TYR A CA 1
ATOM 1422 C C . TYR A 1 172 ? 2.879 -6.727 -18.690 1.00 82.88 172 TYR A C 1
ATOM 1424 O O . TYR A 1 172 ? 3.692 -6.469 -19.570 1.00 82.88 172 TYR A O 1
ATOM 1432 N N . VAL A 1 173 ? 2.718 -7.956 -18.198 1.00 84.75 173 VAL A N 1
ATOM 1433 C CA . VAL A 1 173 ? 3.511 -9.103 -18.663 1.00 84.75 173 VAL A CA 1
ATOM 1434 C C . VAL A 1 173 ? 3.337 -9.276 -20.169 1.00 84.75 173 VAL A C 1
ATOM 1436 O O . VAL A 1 173 ? 4.326 -9.324 -20.891 1.00 84.75 173 VAL A O 1
ATOM 1439 N N . THR A 1 174 ? 2.094 -9.253 -20.655 1.00 87.00 174 THR A N 1
ATOM 1440 C CA . THR A 1 174 ? 1.797 -9.381 -22.089 1.00 87.00 174 THR A CA 1
ATOM 1441 C C . THR A 1 174 ? 2.441 -8.255 -22.909 1.00 87.00 174 THR A C 1
ATOM 1443 O O . THR A 1 174 ? 3.007 -8.507 -23.970 1.00 87.00 174 THR A O 1
ATOM 1446 N N . PHE A 1 175 ? 2.400 -7.012 -22.416 1.00 84.44 175 PHE A N 1
ATOM 1447 C CA . PHE A 1 175 ? 2.992 -5.861 -23.101 1.00 84.44 175 PHE A CA 1
ATOM 1448 C C . PHE A 1 175 ? 4.526 -5.913 -23.142 1.00 84.44 175 PHE A C 1
ATOM 1450 O O . PHE A 1 175 ? 5.107 -5.672 -24.200 1.00 84.44 175 PHE A O 1
ATOM 1457 N N . LEU A 1 176 ? 5.177 -6.250 -22.020 1.00 79.56 176 LEU A N 1
ATOM 1458 C CA . LEU A 1 176 ? 6.638 -6.371 -21.948 1.00 79.56 176 LEU A CA 1
ATOM 1459 C C . LEU A 1 176 ? 7.144 -7.571 -22.761 1.00 79.56 176 LEU A C 1
ATOM 1461 O O . LEU A 1 176 ? 8.193 -7.471 -23.387 1.00 79.56 176 LEU A O 1
ATOM 1465 N N . SER A 1 177 ? 6.398 -8.680 -22.803 1.00 82.50 177 SER A N 1
ATOM 1466 C CA . SER A 1 177 ? 6.724 -9.818 -23.671 1.00 82.50 177 SER A CA 1
ATOM 1467 C C . SER A 1 177 ? 6.648 -9.464 -25.157 1.00 82.50 177 SER A C 1
ATOM 1469 O O . SER A 1 177 ? 7.421 -10.003 -25.942 1.00 82.50 177 SER A O 1
ATOM 1471 N N . ALA A 1 178 ? 5.744 -8.560 -25.547 1.00 85.25 178 ALA A N 1
ATOM 1472 C CA . ALA A 1 178 ? 5.623 -8.103 -26.929 1.00 85.25 178 ALA A CA 1
ATOM 1473 C C . ALA A 1 178 ? 6.668 -7.039 -27.314 1.00 85.25 178 ALA A C 1
ATOM 1475 O O . ALA A 1 178 ? 7.008 -6.930 -28.487 1.00 85.25 178 ALA A O 1
ATOM 1476 N N . ASN A 1 179 ? 7.166 -6.251 -26.353 1.00 81.25 179 ASN A N 1
ATOM 1477 C CA . ASN A 1 179 ? 8.094 -5.144 -26.601 1.00 81.25 179 ASN A CA 1
ATOM 1478 C C . ASN A 1 179 ? 9.239 -5.139 -25.569 1.00 81.25 179 ASN A C 1
ATOM 1480 O O . ASN A 1 179 ? 9.210 -4.338 -24.628 1.00 81.25 179 ASN A O 1
ATOM 1484 N N . PRO A 1 180 ? 10.249 -6.013 -25.723 1.00 74.00 180 PRO A N 1
ATOM 1485 C CA . PRO A 1 180 ? 11.337 -6.143 -24.752 1.00 74.00 180 PRO A CA 1
ATOM 1486 C C . PRO A 1 180 ? 12.238 -4.899 -24.668 1.00 74.00 180 PRO A C 1
ATOM 1488 O O . PRO A 1 180 ? 12.838 -4.659 -23.624 1.00 74.00 180 PRO A O 1
ATOM 1491 N N . ASP A 1 181 ? 12.295 -4.090 -25.731 1.00 73.19 181 ASP A N 1
ATOM 1492 C CA . ASP A 1 181 ? 13.205 -2.940 -25.837 1.00 73.19 181 ASP A CA 1
ATOM 1493 C C . ASP A 1 181 ? 12.638 -1.642 -25.238 1.00 73.19 181 ASP A C 1
ATOM 1495 O O . ASP A 1 181 ? 13.331 -0.626 -25.160 1.00 73.19 181 ASP A O 1
ATOM 1499 N N . VAL A 1 182 ? 11.366 -1.636 -24.822 1.00 68.19 182 VAL A N 1
ATOM 1500 C CA . VAL A 1 182 ? 10.718 -0.415 -24.331 1.00 68.19 182 VAL A CA 1
ATOM 1501 C C . VAL A 1 182 ? 11.158 -0.132 -22.892 1.00 68.19 182 VAL A C 1
ATOM 1503 O O . VAL A 1 182 ? 10.954 -0.969 -22.007 1.00 68.19 182 VAL A O 1
ATOM 1506 N N . PRO A 1 183 ? 11.710 1.064 -22.608 1.00 62.12 183 PRO A N 1
ATOM 1507 C CA . PRO A 1 183 ? 12.153 1.403 -21.269 1.00 62.12 183 PRO A CA 1
ATOM 1508 C C . PRO A 1 183 ? 10.995 1.361 -20.267 1.00 62.12 183 PRO A C 1
ATOM 1510 O O . PRO A 1 183 ? 9.912 1.907 -20.487 1.00 62.12 183 PRO A O 1
ATOM 1513 N N . VAL A 1 184 ? 11.284 0.743 -19.120 1.00 58.88 184 VAL A N 1
ATOM 1514 C CA . VAL A 1 184 ? 10.394 0.426 -17.987 1.00 58.88 184 VAL A CA 1
ATOM 1515 C C . VAL A 1 184 ? 9.458 1.570 -17.569 1.00 58.88 184 VAL A C 1
ATOM 1517 O O . VAL A 1 184 ? 8.339 1.337 -17.108 1.00 58.88 184 VAL A O 1
ATOM 1520 N N . VAL A 1 185 ? 9.891 2.815 -17.756 1.00 57.03 185 VAL A N 1
ATOM 1521 C CA . VAL A 1 185 ? 9.144 4.028 -17.397 1.00 57.03 185 VAL A CA 1
ATOM 1522 C C . VAL A 1 185 ? 7.865 4.182 -18.234 1.00 57.03 185 VAL A C 1
ATOM 1524 O O . VAL A 1 185 ? 6.839 4.625 -17.716 1.00 57.03 185 VAL A O 1
ATOM 1527 N N . PHE A 1 186 ? 7.872 3.734 -19.493 1.00 55.25 186 PHE A N 1
ATOM 1528 C CA . PHE A 1 186 ? 6.723 3.856 -20.396 1.00 55.25 186 PHE A CA 1
ATOM 1529 C C . PHE A 1 186 ? 5.671 2.763 -20.209 1.00 55.25 186 PHE A C 1
ATOM 1531 O O . PHE A 1 186 ? 4.533 2.931 -20.646 1.00 55.25 186 PHE A O 1
ATOM 1538 N N . ALA A 1 187 ? 5.981 1.683 -19.487 1.00 53.75 187 ALA A N 1
ATOM 1539 C CA . ALA A 1 187 ? 5.017 0.612 -19.243 1.00 53.75 187 ALA A CA 1
ATOM 1540 C C . ALA A 1 187 ? 3.812 1.083 -18.393 1.00 53.75 187 ALA A C 1
ATOM 1542 O O . ALA A 1 187 ? 2.723 0.522 -18.491 1.00 53.75 187 ALA A O 1
ATOM 1543 N N . ARG A 1 188 ? 3.947 2.166 -17.603 1.00 57.53 188 ARG A N 1
ATOM 1544 C CA . ARG A 1 188 ? 2.805 2.828 -16.926 1.00 57.53 188 ARG A CA 1
ATOM 1545 C C . ARG A 1 188 ? 1.863 3.588 -17.848 1.00 57.53 188 ARG A C 1
ATOM 1547 O O . ARG A 1 188 ? 0.738 3.862 -17.438 1.00 57.53 188 ARG A O 1
ATOM 1554 N N . LEU A 1 189 ? 2.277 3.882 -19.075 1.00 58.19 189 LEU A N 1
ATOM 1555 C CA . LEU A 1 189 ? 1.444 4.564 -20.057 1.00 58.19 189 LEU A CA 1
ATOM 1556 C C . LEU A 1 189 ? 0.644 3.604 -20.939 1.00 58.19 189 LEU A C 1
ATOM 1558 O O . LEU A 1 189 ? -0.027 4.080 -21.851 1.00 58.19 189 LEU A O 1
ATOM 1562 N N . VAL A 1 190 ? 0.656 2.288 -20.673 1.00 66.56 190 VAL A N 1
ATOM 1563 C CA . VAL A 1 190 ? -0.159 1.336 -21.441 1.00 66.56 190 VAL A CA 1
ATOM 1564 C C . VAL A 1 190 ? -1.629 1.778 -21.368 1.00 66.56 190 VAL A C 1
ATOM 1566 O O . VAL A 1 190 ? -2.249 1.698 -20.302 1.00 66.56 190 VAL A O 1
ATOM 1569 N N . PRO A 1 191 ? -2.223 2.250 -22.481 1.00 70.00 191 PRO A N 1
ATOM 1570 C CA . PRO A 1 191 ? -3.531 2.900 -22.452 1.00 70.00 191 PRO A CA 1
ATOM 1571 C C . PRO A 1 191 ? -4.631 1.946 -21.965 1.00 70.00 191 PRO A C 1
ATOM 1573 O O . PRO A 1 191 ? -5.588 2.379 -21.319 1.00 70.00 191 PRO A O 1
ATOM 1576 N N . SER A 1 192 ? -4.453 0.641 -22.191 1.00 75.50 192 SER A N 1
ATOM 1577 C CA . SER A 1 192 ? -5.367 -0.420 -21.758 1.00 75.50 192 SER A CA 1
ATOM 1578 C C . SER A 1 192 ? -5.399 -0.626 -20.237 1.00 75.50 192 SER A C 1
ATOM 1580 O O . SER A 1 192 ? -6.458 -0.932 -19.688 1.00 75.50 192 SER A O 1
ATOM 1582 N N . SER A 1 193 ? -4.286 -0.415 -19.520 1.00 79.94 193 SER A N 1
ATOM 1583 C CA . SER A 1 193 ? -4.231 -0.626 -18.062 1.00 79.94 193 SER A CA 1
ATOM 1584 C C . SER A 1 193 ? -4.787 0.564 -17.271 1.00 79.94 193 SER A C 1
ATOM 1586 O O . SER A 1 193 ? -5.197 0.401 -16.119 1.00 79.94 193 SER A O 1
ATOM 1588 N N . ARG A 1 194 ? -4.893 1.747 -17.895 1.00 79.94 194 ARG A N 1
ATOM 1589 C CA . ARG A 1 194 ? -5.357 2.994 -17.258 1.00 79.94 194 ARG A CA 1
ATOM 1590 C C . ARG A 1 194 ? -6.726 2.858 -16.589 1.00 79.94 194 ARG A C 1
ATOM 1592 O O . ARG A 1 194 ? -6.926 3.373 -15.492 1.00 79.94 194 ARG A O 1
ATOM 1599 N N . ARG A 1 195 ? -7.665 2.152 -17.228 1.00 84.62 195 ARG A N 1
ATOM 1600 C CA . ARG A 1 195 ? -9.010 1.927 -16.666 1.00 84.62 195 ARG A CA 1
ATOM 1601 C C . ARG A 1 195 ? -8.958 1.036 -15.425 1.00 84.62 195 ARG A C 1
ATOM 1603 O O . ARG A 1 195 ? -9.608 1.350 -14.435 1.00 84.62 195 ARG A O 1
ATOM 1610 N N . CYS A 1 196 ? -8.154 -0.029 -15.461 1.00 87.12 196 CYS A N 1
ATOM 1611 C CA . CYS A 1 196 ? -7.993 -0.940 -14.327 1.00 87.12 196 CYS A CA 1
ATOM 1612 C C . CYS A 1 196 ? -7.365 -0.224 -13.128 1.00 87.12 196 CYS A C 1
ATOM 1614 O O . CYS A 1 196 ? -7.835 -0.400 -12.008 1.00 87.12 196 CYS A O 1
ATOM 1616 N N . TRP A 1 197 ? -6.368 0.633 -13.368 1.00 83.81 197 TRP A N 1
ATOM 1617 C CA . TRP A 1 197 ? -5.777 1.475 -12.328 1.00 83.81 197 TRP A CA 1
ATOM 1618 C C . TRP A 1 197 ? -6.799 2.417 -11.692 1.00 83.81 197 TRP A C 1
ATOM 1620 O O . TRP A 1 197 ? -6.878 2.487 -10.470 1.00 83.81 197 TRP A O 1
ATOM 1630 N N . LEU A 1 198 ? -7.614 3.107 -12.496 1.00 86.12 198 LEU A N 1
ATOM 1631 C CA . LEU A 1 198 ? -8.636 4.016 -11.972 1.00 86.12 198 LEU A CA 1
ATOM 1632 C C . LEU A 1 198 ? -9.640 3.279 -11.081 1.00 86.12 198 LEU A C 1
ATOM 1634 O O . LEU A 1 198 ? -9.924 3.745 -9.981 1.00 86.12 198 LEU A O 1
ATOM 1638 N N . VAL A 1 199 ? -10.138 2.122 -11.527 1.00 88.94 199 VAL A N 1
ATOM 1639 C CA . VAL A 1 199 ? -11.066 1.298 -10.736 1.00 88.94 199 VAL A CA 1
ATOM 1640 C C . VAL A 1 199 ? -10.395 0.805 -9.458 1.00 88.94 199 VAL A C 1
ATOM 1642 O O . VAL A 1 199 ? -10.972 0.936 -8.383 1.00 88.94 199 VAL A O 1
ATOM 1645 N N . PHE A 1 200 ? -9.163 0.305 -9.554 1.00 88.44 200 PHE A N 1
ATOM 1646 C CA . PHE A 1 200 ? -8.395 -0.163 -8.404 1.00 88.44 200 PHE A CA 1
ATOM 1647 C C . PHE A 1 200 ? -8.247 0.927 -7.334 1.00 88.44 200 PHE A C 1
ATOM 1649 O O . PHE A 1 200 ? -8.554 0.683 -6.166 1.00 88.44 200 PHE A O 1
ATOM 1656 N N . TYR A 1 201 ? -7.855 2.139 -7.737 1.00 84.19 201 TYR A N 1
ATOM 1657 C CA . TYR A 1 201 ? -7.727 3.275 -6.823 1.00 84.19 201 TYR A CA 1
ATOM 1658 C C . TYR A 1 201 ? -9.058 3.751 -6.273 1.00 84.19 201 TYR A C 1
ATOM 1660 O O . TYR A 1 201 ? -9.152 4.081 -5.095 1.00 84.19 201 TYR A O 1
ATOM 1668 N N . LEU A 1 202 ? -10.097 3.784 -7.102 1.00 88.44 202 LEU A N 1
ATOM 1669 C CA . LEU A 1 202 ? -11.418 4.185 -6.648 1.00 88.44 202 LEU A CA 1
ATOM 1670 C C . LEU A 1 202 ? -11.932 3.222 -5.570 1.00 88.44 202 LEU A C 1
ATOM 1672 O O . LEU A 1 202 ? -12.404 3.667 -4.527 1.00 88.44 202 LEU A O 1
ATOM 1676 N N . CYS A 1 203 ? -11.783 1.913 -5.784 1.00 88.62 203 CYS A N 1
ATOM 1677 C CA . CYS A 1 203 ? -12.128 0.897 -4.794 1.00 88.62 203 CYS A CA 1
ATOM 1678 C C . CYS A 1 203 ? -11.314 1.063 -3.505 1.00 88.62 203 CYS A C 1
ATOM 1680 O O . CYS A 1 203 ? -11.891 1.012 -2.420 1.00 88.62 203 CYS A O 1
ATOM 1682 N N . ASP A 1 204 ? -10.007 1.310 -3.614 1.00 86.19 204 ASP A N 1
ATOM 1683 C CA . ASP A 1 204 ? -9.126 1.551 -2.466 1.00 86.19 204 ASP A CA 1
ATOM 1684 C C . ASP A 1 204 ? -9.578 2.760 -1.630 1.00 86.19 204 ASP A C 1
ATOM 1686 O O . ASP A 1 204 ? -9.779 2.652 -0.418 1.00 86.19 204 ASP A O 1
ATOM 1690 N N . VAL A 1 205 ? -9.839 3.894 -2.283 1.00 85.06 205 VAL A N 1
ATOM 1691 C CA . VAL A 1 205 ? -10.341 5.107 -1.624 1.00 85.06 205 VAL A CA 1
ATOM 1692 C C . VAL A 1 205 ? -11.677 4.836 -0.935 1.00 85.06 205 VAL A C 1
ATOM 1694 O O . VAL A 1 205 ? -11.851 5.214 0.223 1.00 85.06 205 VAL A O 1
ATOM 1697 N N . VAL A 1 206 ? -12.609 4.147 -1.600 1.00 88.94 206 VAL A N 1
ATOM 1698 C CA . VAL A 1 206 ? -13.916 3.817 -1.011 1.00 88.94 206 VAL A CA 1
ATOM 1699 C C . VAL A 1 206 ? -13.757 2.916 0.215 1.00 88.94 206 VAL A C 1
ATOM 1701 O O . VAL A 1 206 ? -14.387 3.184 1.238 1.00 88.94 206 VAL A O 1
ATOM 1704 N N . VAL A 1 207 ? -12.897 1.894 0.162 1.00 87.38 207 VAL A N 1
ATOM 1705 C CA . VAL A 1 207 ? -12.618 1.020 1.316 1.00 87.38 207 VAL A CA 1
ATOM 1706 C C . VAL A 1 207 ? -12.025 1.822 2.474 1.00 87.38 207 VAL A C 1
ATOM 1708 O O . VAL A 1 207 ? -12.475 1.670 3.612 1.00 87.38 207 VAL A O 1
ATOM 1711 N N . ASN A 1 208 ? -11.077 2.715 2.195 1.00 84.50 208 ASN A N 1
ATOM 1712 C CA . ASN A 1 208 ? -10.447 3.569 3.202 1.00 84.50 208 ASN A CA 1
ATOM 1713 C C . ASN A 1 208 ? -11.445 4.535 3.857 1.00 84.50 208 ASN A C 1
ATOM 1715 O O . ASN A 1 208 ? -11.503 4.634 5.089 1.00 84.50 208 ASN A O 1
ATOM 1719 N N . VAL A 1 209 ? -12.277 5.209 3.059 1.00 85.56 209 VAL A N 1
ATOM 1720 C CA . VAL A 1 209 ? -13.347 6.091 3.553 1.00 85.56 209 VAL A CA 1
ATOM 1721 C C . VAL A 1 209 ? -14.354 5.298 4.383 1.00 85.56 209 VAL A C 1
ATOM 1723 O O . VAL A 1 209 ? -14.716 5.726 5.479 1.00 85.56 209 VAL A O 1
ATOM 1726 N N . TYR A 1 210 ? -14.758 4.117 3.914 1.00 86.75 210 TYR A N 1
ATOM 1727 C CA . TYR A 1 210 ? -15.708 3.259 4.617 1.00 86.75 210 TYR A CA 1
ATOM 1728 C C . TYR A 1 210 ? -15.159 2.771 5.962 1.00 86.75 210 TYR A C 1
ATOM 1730 O O . TYR A 1 210 ? -15.838 2.864 6.987 1.00 86.75 210 TYR A O 1
ATOM 1738 N N . ALA A 1 211 ? -13.910 2.300 5.985 1.00 82.19 211 ALA A N 1
ATOM 1739 C CA . ALA A 1 211 ? -13.239 1.857 7.202 1.00 82.19 211 ALA A CA 1
ATOM 1740 C C . ALA A 1 211 ? -13.114 3.003 8.216 1.00 82.19 211 ALA A C 1
ATOM 1742 O O . ALA A 1 211 ? -13.423 2.834 9.399 1.00 82.19 211 ALA A O 1
ATOM 1743 N N . THR A 1 212 ? -12.728 4.189 7.743 1.00 81.88 212 THR A N 1
ATOM 1744 C CA . THR A 1 212 ? -12.568 5.383 8.581 1.00 81.88 212 THR A CA 1
ATOM 1745 C C . THR A 1 212 ? -13.912 5.857 9.134 1.00 81.88 212 THR A C 1
ATOM 1747 O O . THR A 1 212 ? -14.042 6.073 10.342 1.00 81.88 212 THR A O 1
ATOM 1750 N N . GLY A 1 213 ? -14.945 5.928 8.289 1.00 83.94 213 GLY A N 1
ATOM 1751 C CA . GLY A 1 213 ? -16.312 6.255 8.697 1.00 83.94 213 GLY A CA 1
ATOM 1752 C C . GLY A 1 213 ? -16.867 5.264 9.720 1.00 83.94 213 GLY A C 1
ATOM 1753 O O . GLY A 1 213 ? -17.469 5.675 10.713 1.00 83.94 213 GLY A O 1
ATOM 1754 N N . GLY A 1 214 ? -16.592 3.968 9.547 1.00 81.38 214 GLY A N 1
ATOM 1755 C CA . GLY A 1 214 ? -16.989 2.930 10.498 1.00 81.38 214 GLY A CA 1
ATOM 1756 C C . GLY A 1 214 ? -16.344 3.088 11.879 1.00 81.38 214 GLY A C 1
ATOM 1757 O O . GLY A 1 214 ? -17.014 2.920 12.903 1.00 81.38 214 GLY A O 1
ATOM 1758 N N . ILE A 1 215 ? -15.063 3.471 11.928 1.00 79.56 215 ILE A N 1
ATOM 1759 C CA . ILE A 1 215 ? -14.355 3.768 13.184 1.00 79.56 215 ILE A CA 1
ATOM 1760 C C . ILE A 1 215 ? -14.967 4.994 13.869 1.00 79.56 215 ILE A C 1
ATOM 1762 O O . ILE A 1 215 ? -15.310 4.922 15.052 1.00 79.56 215 ILE A O 1
ATOM 1766 N N . ILE A 1 216 ? -15.162 6.092 13.133 1.00 82.06 216 ILE A N 1
ATOM 1767 C CA . ILE A 1 216 ? -15.745 7.333 13.670 1.00 82.06 216 ILE A CA 1
ATOM 1768 C C . ILE A 1 216 ? -17.157 7.081 14.207 1.00 82.06 216 ILE A C 1
ATOM 1770 O O . ILE A 1 216 ? -17.474 7.466 15.335 1.00 82.06 216 ILE A O 1
ATOM 1774 N N . TYR A 1 217 ? -17.989 6.372 13.440 1.00 81.50 217 TYR A N 1
ATOM 1775 C CA . TYR A 1 217 ? -19.342 6.009 13.852 1.00 81.50 217 TYR A CA 1
ATOM 1776 C C . TYR A 1 217 ? -19.342 5.209 15.157 1.00 81.50 217 TYR A C 1
ATOM 1778 O O . TYR A 1 217 ? -20.165 5.458 16.042 1.00 81.50 217 TYR A O 1
ATOM 1786 N N . GLN A 1 218 ? -18.406 4.269 15.320 1.00 78.00 218 GLN A N 1
ATOM 1787 C CA . GLN A 1 218 ? -18.339 3.481 16.546 1.00 78.00 218 GLN A CA 1
ATOM 1788 C C . GLN A 1 218 ? -17.940 4.326 17.761 1.00 78.00 218 GLN A C 1
ATOM 1790 O O . GLN A 1 218 ? -18.507 4.138 18.842 1.00 78.00 218 GLN A O 1
ATOM 1795 N N . ILE A 1 219 ? -16.994 5.253 17.591 1.00 77.44 219 ILE A N 1
ATOM 1796 C CA . ILE A 1 219 ? -16.573 6.174 18.655 1.00 77.44 219 ILE A CA 1
ATOM 1797 C C . ILE A 1 219 ? -17.760 7.034 19.093 1.00 77.44 219 ILE A C 1
ATOM 1799 O O . ILE A 1 219 ? -18.052 7.097 20.288 1.00 77.44 219 ILE A O 1
ATOM 1803 N N . ASN A 1 220 ? -18.491 7.609 18.135 1.00 77.31 220 ASN A N 1
ATOM 1804 C CA . ASN A 1 220 ? -19.659 8.437 18.427 1.00 77.31 220 ASN A CA 1
ATOM 1805 C C . ASN A 1 220 ? -20.778 7.623 19.100 1.00 77.31 220 ASN A C 1
ATOM 1807 O O . ASN A 1 220 ? -21.333 8.005 20.122 1.00 77.31 220 ASN A O 1
ATOM 1811 N N . ARG A 1 221 ? -21.054 6.408 18.623 1.00 75.19 221 ARG A N 1
ATOM 1812 C CA . ARG A 1 221 ? -22.045 5.538 19.273 1.00 75.19 221 ARG A CA 1
ATOM 1813 C C . ARG A 1 221 ? -21.651 5.162 20.709 1.00 75.19 221 ARG A C 1
ATOM 1815 O O . ARG A 1 221 ? -22.524 4.973 21.561 1.00 75.19 221 ARG A O 1
ATOM 1822 N N . ALA A 1 222 ? -20.356 5.010 20.989 1.00 72.88 222 ALA A N 1
ATOM 1823 C CA . ALA A 1 222 ? -19.866 4.726 22.335 1.00 72.88 222 ALA A CA 1
ATOM 1824 C C . ALA A 1 222 ? -19.990 5.936 23.279 1.00 72.88 222 ALA A C 1
ATOM 1826 O O . ALA A 1 222 ? -20.216 5.722 24.473 1.00 72.88 222 ALA A O 1
ATOM 1827 N N . SER A 1 223 ? -19.888 7.171 22.772 1.00 73.62 223 SER A N 1
ATOM 1828 C CA . SER A 1 223 ? -20.126 8.385 23.565 1.00 73.62 223 SER A CA 1
ATOM 1829 C C . SER A 1 223 ? -21.617 8.599 23.835 1.00 73.62 223 SER A C 1
ATOM 1831 O O . SER A 1 223 ? -21.983 8.834 24.985 1.00 73.62 223 SER A O 1
ATOM 1833 N N . THR A 1 224 ? -22.498 8.390 22.847 1.00 72.44 224 THR A N 1
ATOM 1834 C CA . THR A 1 224 ? -23.957 8.529 23.037 1.00 72.44 224 THR A CA 1
ATOM 1835 C C . THR A 1 224 ? -24.495 7.577 24.109 1.00 72.44 224 THR A C 1
ATOM 1837 O O . THR A 1 224 ? -25.318 7.969 24.928 1.00 72.44 224 THR A O 1
ATOM 1840 N N . ARG A 1 225 ? -23.991 6.335 24.174 1.00 66.56 225 ARG A N 1
ATOM 1841 C CA . ARG A 1 225 ? -24.392 5.369 25.218 1.00 66.56 225 ARG A CA 1
ATOM 1842 C C . ARG A 1 225 ? -23.927 5.741 26.629 1.00 66.56 225 ARG A C 1
ATOM 1844 O O . ARG A 1 225 ? -24.513 5.251 27.585 1.00 66.56 225 ARG A O 1
ATOM 1851 N N . ARG A 1 226 ? -22.878 6.557 26.766 1.00 59.94 226 ARG A N 1
ATOM 1852 C CA . ARG A 1 226 ? -22.408 7.078 28.063 1.00 59.94 226 ARG A CA 1
ATOM 1853 C C . ARG A 1 226 ? -23.122 8.369 28.460 1.00 59.94 226 ARG A C 1
ATOM 1855 O O . ARG A 1 226 ? -23.383 8.566 29.637 1.00 59.94 226 ARG A O 1
ATOM 1862 N N . SER A 1 227 ? -23.499 9.193 27.483 1.00 51.72 227 SER A N 1
ATOM 1863 C CA . SER A 1 227 ? -24.189 10.468 27.712 1.00 51.72 227 SER A CA 1
ATOM 1864 C C . SER A 1 227 ? -25.597 10.322 28.299 1.00 51.72 227 SER A C 1
ATOM 1866 O O . SER A 1 227 ? -26.118 11.291 28.830 1.00 51.72 227 SER A O 1
ATOM 1868 N N . GLY A 1 228 ? -26.207 9.133 28.234 1.00 55.38 228 GLY A N 1
ATOM 1869 C CA . GLY A 1 228 ? -27.461 8.834 28.936 1.00 55.38 228 GLY A CA 1
ATOM 1870 C C . GLY A 1 228 ? -27.315 8.646 30.454 1.00 55.38 228 GLY A C 1
ATOM 1871 O O . GLY A 1 228 ? -28.322 8.405 31.107 1.00 55.38 228 GLY A O 1
ATOM 1872 N N . SER A 1 229 ? -26.093 8.713 31.006 1.00 56.28 229 SER A N 1
ATOM 1873 C CA . SER A 1 229 ? -25.825 8.514 32.440 1.00 56.28 229 SER A CA 1
ATOM 1874 C C . SER A 1 229 ? -24.996 9.620 33.112 1.00 56.28 229 SER A C 1
ATOM 1876 O O . SER A 1 229 ? -25.004 9.651 34.331 1.00 56.28 229 SER A O 1
ATOM 1878 N N . ASP A 1 230 ? -24.289 10.484 32.372 1.00 58.22 230 ASP A N 1
ATOM 1879 C CA . ASP A 1 230 ? -23.522 11.638 32.894 1.00 58.22 230 ASP A CA 1
ATOM 1880 C C . ASP A 1 230 ? -23.187 12.573 31.711 1.00 58.22 230 ASP A C 1
ATOM 1882 O O . ASP A 1 230 ? -22.276 12.292 30.924 1.00 58.22 230 ASP A O 1
ATOM 1886 N N . SER A 1 231 ? -23.966 13.636 31.493 1.00 49.38 231 SER A N 1
ATOM 1887 C CA . SER A 1 231 ? -24.014 14.347 30.203 1.00 49.38 231 SER A CA 1
ATOM 1888 C C . SER A 1 231 ? -23.026 15.504 29.997 1.00 49.38 231 SER A C 1
ATOM 1890 O O . SER A 1 231 ? -22.871 15.920 28.851 1.00 49.38 231 SER A O 1
ATOM 1892 N N . ASP A 1 232 ? -22.290 15.991 31.002 1.00 53.41 232 ASP A N 1
ATOM 1893 C CA . ASP A 1 232 ? -21.681 17.332 30.853 1.00 53.41 232 ASP A CA 1
ATOM 1894 C C . ASP A 1 232 ? -20.159 17.380 30.598 1.00 53.41 232 ASP A C 1
ATOM 1896 O O . ASP A 1 232 ? -19.655 18.389 30.109 1.00 53.41 232 ASP A O 1
ATOM 1900 N N . THR A 1 233 ? -19.396 16.296 30.807 1.00 55.03 233 THR A N 1
ATOM 1901 C CA . THR A 1 233 ? -17.911 16.400 30.818 1.00 55.03 233 THR A CA 1
ATOM 1902 C C . THR A 1 233 ? -17.188 15.735 29.633 1.00 55.03 233 THR A C 1
ATOM 1904 O O . THR A 1 233 ? -16.044 16.070 29.342 1.00 55.03 233 THR A O 1
ATOM 1907 N N . SER A 1 234 ? -17.801 14.789 28.907 1.00 48.19 234 SER A N 1
ATOM 1908 C CA . SER A 1 234 ? -17.099 14.041 27.832 1.00 48.19 234 SER A CA 1
ATOM 1909 C C . SER A 1 234 ? -17.199 14.664 26.433 1.00 48.19 234 SER A C 1
ATOM 1911 O O . SER A 1 234 ? -16.322 14.432 25.598 1.00 48.19 234 SER A O 1
ATOM 1913 N N . SER A 1 235 ? -18.245 15.444 26.154 1.00 52.12 235 SER A N 1
ATOM 1914 C CA . SER A 1 235 ? -18.437 16.114 24.858 1.00 52.12 235 SER A CA 1
ATOM 1915 C C . SER A 1 235 ? -17.447 17.268 24.653 1.00 52.12 235 SER A C 1
ATOM 1917 O O . SER A 1 235 ? -16.972 17.469 23.533 1.00 52.12 235 SER A O 1
ATOM 1919 N N . SER A 1 236 ? -17.059 17.956 25.732 1.00 53.91 236 SER A N 1
ATOM 1920 C CA . SER A 1 236 ? -16.058 19.030 25.722 1.00 53.91 236 SER A CA 1
ATOM 1921 C C . SER A 1 236 ? -14.649 18.518 25.409 1.00 53.91 236 SER A C 1
ATOM 1923 O O . SER A 1 236 ? -13.938 19.124 24.615 1.00 53.91 236 SER A O 1
ATOM 1925 N N . ILE A 1 237 ? -14.258 17.351 25.929 1.00 56.62 237 ILE A N 1
ATOM 1926 C CA . ILE A 1 237 ? -12.911 16.796 25.713 1.00 56.62 237 ILE A CA 1
ATOM 1927 C C . ILE A 1 237 ? -12.714 16.357 24.253 1.00 56.62 237 ILE A C 1
ATOM 1929 O O . ILE A 1 237 ? -11.634 16.529 23.686 1.00 56.62 237 ILE A O 1
ATOM 1933 N N . PHE A 1 238 ? -13.744 15.794 23.612 1.00 50.47 238 PHE A N 1
ATOM 1934 C CA . PHE A 1 238 ? -13.636 15.338 22.223 1.00 50.47 238 PHE A CA 1
ATOM 1935 C C . PHE A 1 238 ? -13.652 16.505 21.223 1.00 50.47 238 PHE A C 1
ATOM 1937 O O . PHE A 1 238 ? -12.864 16.501 20.273 1.00 50.47 238 PHE A O 1
ATOM 1944 N N . SER A 1 239 ? -14.483 17.529 21.458 1.00 57.19 239 SER A N 1
ATOM 1945 C CA . SER A 1 239 ? -14.473 18.755 20.649 1.00 57.19 239 SER A CA 1
ATOM 1946 C C . SER A 1 239 ? -13.164 19.534 20.821 1.00 57.19 239 SER A C 1
ATOM 1948 O O . SER A 1 239 ? -12.618 20.044 19.841 1.00 57.19 239 SER A O 1
ATOM 1950 N N . GLU A 1 240 ? -12.585 19.532 22.023 1.00 59.91 240 GLU A N 1
ATOM 1951 C CA . GLU A 1 240 ? -11.285 20.143 22.293 1.00 59.91 240 GLU A CA 1
ATOM 1952 C C . GLU A 1 240 ? -10.133 19.393 21.598 1.00 59.91 240 GLU A C 1
ATOM 1954 O O . GLU A 1 240 ? -9.220 20.027 21.069 1.00 59.91 240 GLU A O 1
ATOM 1959 N N . GLN A 1 241 ? -10.176 18.058 21.516 1.00 55.06 241 GLN A N 1
ATOM 1960 C CA . GLN A 1 241 ? -9.164 17.273 20.790 1.00 55.06 241 GLN A CA 1
ATOM 1961 C C . GLN A 1 241 ? -9.253 17.471 19.270 1.00 55.06 241 GLN A C 1
ATOM 1963 O O . GLN A 1 241 ? -8.221 17.659 18.624 1.00 55.06 241 GLN A O 1
ATOM 1968 N N . LEU A 1 242 ? -10.458 17.502 18.691 1.00 54.84 242 LEU A N 1
ATOM 1969 C CA . LEU A 1 242 ? -10.653 17.825 17.270 1.00 54.84 242 LEU A CA 1
ATOM 1970 C C . LEU A 1 242 ? -10.202 19.256 16.950 1.00 54.84 242 LEU A C 1
ATOM 1972 O O . LEU A 1 242 ? -9.471 19.467 15.985 1.00 54.84 242 LEU A O 1
ATOM 1976 N N . SER A 1 243 ? -10.543 20.217 17.812 1.00 66.31 243 SER A N 1
ATOM 1977 C CA . SER A 1 243 ? -10.096 21.610 17.699 1.00 66.31 243 SER A CA 1
ATOM 1978 C C . SER A 1 243 ? -8.570 21.740 17.784 1.00 66.31 243 SER A C 1
ATOM 1980 O O . SER A 1 243 ? -7.955 22.403 16.946 1.00 66.31 243 SER A O 1
ATOM 1982 N N . LYS A 1 244 ? -7.922 21.042 18.728 1.00 61.62 244 LYS A N 1
ATOM 1983 C CA . LYS A 1 244 ? -6.453 21.017 18.850 1.00 61.62 244 LYS A CA 1
ATOM 1984 C C . LYS A 1 244 ? -5.789 20.382 17.630 1.00 61.62 244 LYS A C 1
ATOM 1986 O O . LYS A 1 244 ? -4.789 20.905 17.147 1.00 61.62 244 LYS A O 1
ATOM 1991 N N . THR A 1 245 ? -6.365 19.312 17.091 1.00 55.31 245 THR A N 1
ATOM 1992 C CA . THR A 1 245 ? -5.817 18.634 15.907 1.00 55.31 245 THR A CA 1
ATOM 1993 C C . THR A 1 245 ? -5.969 19.497 14.648 1.00 55.31 245 THR A C 1
ATOM 1995 O O . THR A 1 245 ? -5.015 19.631 13.884 1.00 55.31 245 THR A O 1
ATOM 1998 N N . CYS A 1 246 ? -7.111 20.173 14.469 1.00 53.38 246 CYS A N 1
ATOM 1999 C CA . CYS A 1 246 ? -7.307 21.149 13.391 1.00 53.38 246 CYS A CA 1
ATOM 2000 C C . CYS A 1 246 ? -6.375 22.362 13.516 1.00 53.38 246 CYS A C 1
ATOM 2002 O O . CYS A 1 246 ? -5.835 22.799 12.502 1.00 53.38 246 CYS A O 1
ATOM 2004 N N . ARG A 1 247 ? -6.123 22.872 14.733 1.00 62.62 247 ARG A N 1
ATOM 2005 C CA . ARG A 1 247 ? -5.161 23.971 14.945 1.00 62.62 247 ARG A CA 1
ATOM 2006 C C . ARG A 1 247 ? -3.730 23.580 14.580 1.00 62.62 247 ARG A C 1
ATOM 2008 O O . ARG A 1 247 ? -3.016 24.383 13.991 1.00 62.62 247 ARG A O 1
ATOM 2015 N N . ILE A 1 248 ? -3.305 22.357 14.893 1.00 62.28 248 ILE A N 1
ATOM 2016 C CA . ILE A 1 248 ? -1.961 21.878 14.529 1.00 62.28 248 ILE A CA 1
ATOM 2017 C C . ILE A 1 248 ? -1.832 21.744 13.002 1.00 62.28 248 ILE A C 1
ATOM 2019 O O . ILE A 1 248 ? -0.823 22.156 12.433 1.00 62.28 248 ILE A O 1
ATOM 2023 N N . LEU A 1 249 ? -2.876 21.260 12.322 1.00 47.19 249 LEU A N 1
ATOM 2024 C CA . LEU A 1 249 ? -2.924 21.188 10.856 1.00 47.19 249 LEU A CA 1
ATOM 2025 C C . LEU A 1 249 ? -2.911 22.573 10.189 1.00 47.19 249 LEU A C 1
ATOM 2027 O O . LEU A 1 249 ? -2.199 22.761 9.204 1.00 47.19 249 LEU A O 1
ATOM 2031 N N . SER A 1 250 ? -3.617 23.564 10.745 1.00 59.91 250 SER A N 1
ATOM 2032 C CA . SER A 1 250 ? -3.589 24.935 10.214 1.00 59.91 250 SER A CA 1
ATOM 2033 C C . SER A 1 250 ? -2.246 25.641 10.421 1.00 59.91 250 SER A C 1
ATOM 2035 O O . SER A 1 250 ? -1.924 26.548 9.663 1.00 59.91 250 SER A O 1
ATOM 2037 N N . ILE A 1 251 ? -1.454 25.230 11.419 1.00 63.31 251 ILE A N 1
ATOM 2038 C CA . ILE A 1 251 ? -0.110 25.776 11.677 1.00 63.31 251 ILE A CA 1
ATOM 2039 C C . ILE A 1 251 ? 0.953 25.109 10.790 1.00 63.31 251 ILE A C 1
ATOM 2041 O O . ILE A 1 251 ? 1.946 25.749 10.456 1.00 63.31 251 ILE A O 1
ATOM 2045 N N . LEU A 1 252 ? 0.755 23.855 10.365 1.00 47.34 252 LEU A N 1
ATOM 2046 C CA . LEU A 1 252 ? 1.674 23.185 9.434 1.00 47.34 252 LEU A CA 1
ATOM 2047 C C . LEU A 1 252 ? 1.464 23.596 7.963 1.00 47.34 252 LEU A C 1
ATOM 2049 O O . LEU A 1 252 ? 2.405 23.535 7.176 1.00 47.34 252 LEU A O 1
ATOM 2053 N N . SER A 1 253 ? 0.259 24.031 7.584 1.00 39.66 253 SER A N 1
ATOM 2054 C CA . SER A 1 253 ? -0.091 24.355 6.191 1.00 39.66 253 SER A CA 1
ATOM 2055 C C . SER A 1 253 ? 0.573 25.599 5.550 1.00 39.66 253 SER A C 1
ATOM 2057 O O . SER A 1 253 ? 0.703 25.586 4.327 1.00 39.66 253 SER A O 1
ATOM 2059 N N . PRO A 1 254 ? 1.003 26.665 6.259 1.00 48.66 254 PRO A N 1
ATOM 2060 C CA . PRO A 1 254 ? 1.589 27.841 5.613 1.00 48.66 254 PRO A CA 1
ATOM 2061 C C . PRO A 1 254 ? 3.067 27.678 5.219 1.00 48.66 254 PRO A C 1
ATOM 2063 O O . PRO A 1 254 ? 3.567 28.481 4.438 1.00 48.66 254 PRO A O 1
ATOM 2066 N N . ASN A 1 255 ? 3.767 26.643 5.700 1.00 45.78 255 ASN A N 1
ATOM 2067 C CA . ASN A 1 255 ? 5.201 26.451 5.431 1.00 45.78 255 ASN A CA 1
ATOM 2068 C C . ASN A 1 255 ? 5.514 25.511 4.249 1.00 45.78 255 ASN A C 1
ATOM 2070 O O . ASN A 1 255 ? 6.681 25.223 4.011 1.00 45.78 255 ASN A O 1
ATOM 2074 N N . MET A 1 256 ? 4.510 25.045 3.496 1.00 42.91 256 MET A N 1
ATOM 2075 C CA . MET A 1 256 ? 4.708 24.213 2.290 1.00 42.91 256 MET A CA 1
ATOM 2076 C C . MET A 1 256 ? 4.493 24.956 0.956 1.00 42.91 256 MET A C 1
ATOM 2078 O O . MET A 1 256 ? 4.518 24.325 -0.096 1.00 42.91 256 MET A O 1
ATOM 2082 N N . MET A 1 257 ? 4.292 26.281 0.977 1.00 42.97 257 MET A N 1
ATOM 2083 C CA . MET A 1 257 ? 4.187 27.131 -0.228 1.00 42.97 257 MET A CA 1
ATOM 2084 C C . MET A 1 257 ? 5.210 28.285 -0.242 1.00 42.97 257 MET A C 1
ATOM 2086 O O . MET A 1 257 ? 4.927 29.366 -0.759 1.00 42.97 257 MET A O 1
ATOM 2090 N N . ARG A 1 258 ? 6.399 28.070 0.326 1.00 42.94 258 ARG A N 1
ATOM 2091 C CA . ARG A 1 258 ? 7.582 28.899 0.063 1.00 42.94 258 ARG A CA 1
ATOM 2092 C C . ARG A 1 258 ? 8.741 28.029 -0.369 1.00 42.94 258 ARG A C 1
ATOM 2094 O O . ARG A 1 258 ? 8.893 26.949 0.240 1.00 42.94 258 ARG A O 1
#

Organism: Amanita muscaria (strain Koide BX008) (NCBI:txid946122)